Protein AF-A0A2N2RL50-F1 (afdb_monomer_lite)

Foldseek 3Di:
DDWDFDFDDDFCLCVLQVFQEWEQAPQLLFIATEHEAEWDWDQDPVGTWTKDWDDVSVVSNLVSNVVLVVVLVPDDDDDDPDPSLAAPDQFRYKYWHFYPDPDPPPDPDDGWTFMDGSVRVVVLQVDPLQADPVRTGMDTVNRCVDGDIPVRVCVCVLLSRDGHGPSSSVSVVVSQVVCVVVVTDDGYTYDHHPHNDDPVRVVVVVD

Radius of gyration: 18.1 Å; chains: 1; bounding box: 45×45×45 Å

Secondary structure (DSSP, 8-state):
---EEE-----THHHHHT-SEEEEEGGGTEEEEEEEEEEEEEEETTEEEEEEEP-HHHHHHHHHHHHHHHHHHTSPPPPP-SGGG--SB---EEEEEEE-----TT--PPPPEEEEEHHHHHHHTTSGGGB-TTS-BEEETTT--S-B-HHHHHHHHHTTSBS--HHHHHHHHHHHHHHHHTT----EEEE--SS---HHHHHHTT-

Sequence (207 aa):
MTYRTIYADKQPLETVLGIDLLIFLADFKTYLLLQYKCMEPRSDDRGKTWSYLVDPQLHKQMQAMDSAVAAMGRLPPLAATSMNDWRLTEEAFYFKFCETTRPDARDDALVAGITLGHSFLKHFLTLPEATGNRGGQRIGYGNCSRYLNNSQFVELAREGWIGCDQRGYAFISQVIAAGQAGGRAAMFAVIQGSGAKTAADRRKLIR

Structure (mmCIF, N/CA/C/O backbone):
data_AF-A0A2N2RL50-F1
#
_entry.id   AF-A0A2N2RL50-F1
#
loop_
_atom_site.group_PDB
_atom_site.id
_atom_site.type_symbol
_atom_site.label_atom_id
_atom_site.label_alt_id
_atom_site.label_comp_id
_atom_site.label_asym_id
_atom_site.label_entity_id
_atom_site.label_seq_id
_atom_site.pdbx_PDB_ins_code
_atom_site.Cartn_x
_atom_site.Cartn_y
_atom_site.Cartn_z
_atom_site.occupancy
_atom_site.B_iso_or_equiv
_atom_site.auth_seq_id
_atom_site.auth_comp_id
_atom_site.auth_asym_id
_atom_site.auth_atom_id
_atom_site.pdbx_PDB_model_num
ATOM 1 N N . MET A 1 1 ? -15.335 -19.129 6.877 1.00 38.22 1 MET A N 1
ATOM 2 C CA . MET A 1 1 ? -14.846 -17.739 6.774 1.00 38.22 1 MET A CA 1
ATOM 3 C C . MET A 1 1 ? -15.766 -17.057 5.782 1.00 38.22 1 MET A C 1
ATOM 5 O O . MET A 1 1 ? -15.875 -17.554 4.670 1.00 38.22 1 MET A O 1
ATOM 9 N N . THR A 1 2 ? -16.535 -16.060 6.212 1.00 33.22 2 THR A N 1
ATOM 10 C CA . THR A 1 2 ? -17.574 -15.455 5.367 1.00 33.22 2 THR A CA 1
ATOM 11 C C . THR A 1 2 ? -17.011 -14.169 4.783 1.00 33.22 2 THR A C 1
ATOM 13 O O . THR A 1 2 ? -16.900 -13.164 5.474 1.00 33.22 2 THR A O 1
ATOM 16 N N . TYR A 1 3 ? -16.592 -14.219 3.522 1.00 40.12 3 TYR A N 1
ATOM 17 C CA . TYR A 1 3 ? -16.137 -13.042 2.790 1.00 40.12 3 TYR A CA 1
ATOM 18 C C . TYR A 1 3 ? -17.369 -12.337 2.236 1.00 40.12 3 TYR A C 1
ATOM 20 O O . TYR A 1 3 ? -18.161 -12.958 1.526 1.00 40.12 3 TYR A O 1
ATOM 28 N N . ARG A 1 4 ? -17.553 -11.054 2.554 1.00 40.78 4 ARG A N 1
ATOM 29 C CA . 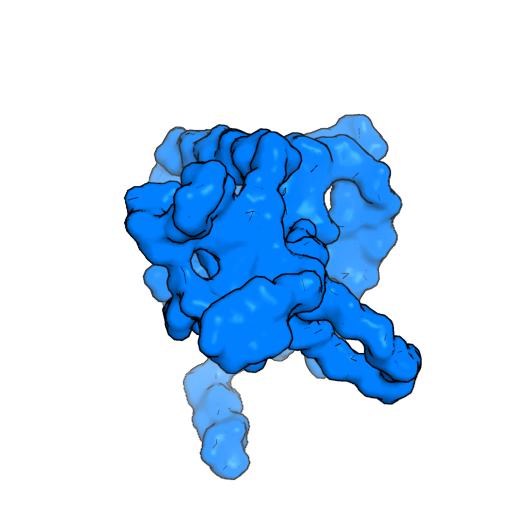ARG A 1 4 ? -18.588 -10.247 1.911 1.00 40.78 4 ARG A CA 1
ATOM 30 C C . ARG A 1 4 ? -17.912 -9.240 0.995 1.00 40.78 4 ARG A C 1
ATOM 32 O O . ARG A 1 4 ? -17.618 -8.113 1.381 1.00 40.78 4 ARG A O 1
ATOM 39 N N . THR A 1 5 ? -17.672 -9.658 -0.238 1.00 42.66 5 THR A N 1
ATOM 40 C CA . THR A 1 5 ? -17.261 -8.740 -1.300 1.00 42.66 5 THR A CA 1
ATOM 41 C C . THR A 1 5 ? -18.473 -7.900 -1.693 1.00 42.66 5 THR A C 1
ATOM 43 O O . THR A 1 5 ? -19.485 -8.446 -2.129 1.00 42.66 5 THR A O 1
ATOM 46 N N . ILE A 1 6 ? -18.402 -6.582 -1.505 1.00 49.44 6 ILE A N 1
ATOM 47 C CA . ILE A 1 6 ? -19.434 -5.650 -1.962 1.00 49.44 6 ILE A CA 1
ATOM 48 C C . ILE A 1 6 ? -18.869 -4.966 -3.204 1.00 49.44 6 ILE A C 1
ATOM 50 O O . ILE A 1 6 ? -18.123 -3.993 -3.129 1.00 49.44 6 ILE A O 1
ATOM 54 N N . TYR A 1 7 ? -19.196 -5.517 -4.368 1.00 42.47 7 TYR A N 1
ATOM 55 C CA . TYR A 1 7 ? -18.828 -4.894 -5.631 1.00 42.47 7 TYR A CA 1
ATOM 56 C C . TYR A 1 7 ? -19.682 -3.638 -5.836 1.00 42.47 7 TYR A C 1
ATOM 58 O O . TYR A 1 7 ? -20.910 -3.719 -5.860 1.00 42.47 7 TYR A O 1
ATOM 66 N N . ALA A 1 8 ? -19.033 -2.485 -5.961 1.00 44.12 8 ALA A N 1
ATOM 67 C CA . ALA A 1 8 ? -19.660 -1.226 -6.336 1.00 44.12 8 ALA A CA 1
ATOM 68 C C . ALA A 1 8 ? -18.846 -0.626 -7.488 1.00 44.12 8 ALA A C 1
ATOM 70 O O . ALA A 1 8 ? -17.622 -0.740 -7.502 1.00 44.12 8 ALA A O 1
ATOM 71 N N . ASP A 1 9 ? -19.545 -0.067 -8.470 1.00 40.56 9 ASP A N 1
ATOM 72 C CA . ASP A 1 9 ? -18.993 0.371 -9.754 1.00 40.56 9 ASP A CA 1
ATOM 73 C C . ASP A 1 9 ? -17.941 1.491 -9.602 1.00 40.56 9 ASP A C 1
ATOM 75 O O . ASP A 1 9 ? -18.012 2.287 -8.659 1.00 40.56 9 ASP A O 1
ATOM 79 N N . LYS A 1 10 ? -16.982 1.571 -10.537 1.00 42.31 10 LYS A N 1
ATOM 80 C CA . LYS A 1 10 ? -15.836 2.506 -10.488 1.00 42.31 10 LYS A CA 1
ATOM 81 C C . LYS A 1 10 ? -16.307 3.966 -10.494 1.00 42.31 10 LYS A C 1
ATOM 83 O O . LYS A 1 10 ? -16.705 4.498 -11.530 1.00 42.31 10 LYS A O 1
ATOM 88 N N . GLN A 1 11 ? -16.249 4.636 -9.348 1.00 51.84 11 GLN A N 1
ATOM 89 C CA . GLN A 1 11 ? -16.725 6.012 -9.139 1.00 51.84 11 GLN A CA 1
ATOM 90 C C . GLN A 1 11 ? -15.685 6.823 -8.310 1.00 51.84 11 GLN A C 1
ATOM 92 O O . GLN A 1 11 ? -14.707 6.256 -7.817 1.00 51.84 11 GLN A O 1
ATOM 97 N N . PRO A 1 12 ? -15.817 8.165 -8.181 1.00 52.84 12 PRO A N 1
ATOM 98 C CA . PRO A 1 12 ? -14.709 9.110 -7.944 1.00 52.84 12 PRO A CA 1
ATOM 99 C C . PRO A 1 12 ? -13.817 8.897 -6.711 1.00 52.84 12 PRO A C 1
ATOM 101 O O . PRO A 1 12 ? -12.740 9.487 -6.651 1.00 52.84 12 PRO A O 1
ATOM 104 N N . LEU A 1 13 ? -14.223 8.088 -5.728 1.00 50.41 13 LEU A N 1
ATOM 105 C CA . LEU A 1 13 ? -13.426 7.840 -4.522 1.00 50.41 13 LEU A CA 1
ATOM 106 C C . LEU A 1 13 ? -12.102 7.121 -4.834 1.00 50.41 13 LEU A C 1
ATOM 108 O O . LEU A 1 13 ? -11.065 7.459 -4.265 1.00 50.41 13 LEU A O 1
ATOM 112 N N . GLU A 1 14 ? -12.125 6.190 -5.789 1.00 55.31 14 GLU A N 1
ATOM 113 C CA . GLU A 1 14 ? -10.942 5.464 -6.275 1.00 55.31 14 GLU A CA 1
ATOM 114 C C . GLU A 1 14 ? -9.953 6.404 -6.966 1.00 55.31 14 GLU A C 1
ATOM 116 O O . GLU A 1 14 ? -8.743 6.279 -6.797 1.00 55.31 14 GLU A O 1
ATOM 121 N N . THR A 1 15 ? -10.460 7.408 -7.689 1.00 57.81 15 THR A N 1
ATOM 122 C CA . THR A 1 15 ? -9.627 8.444 -8.317 1.00 57.81 15 THR A CA 1
ATOM 123 C C . THR A 1 15 ? -9.008 9.381 -7.279 1.00 57.81 15 THR A C 1
ATOM 125 O O . THR A 1 15 ? -7.878 9.825 -7.463 1.00 57.81 15 THR A O 1
ATOM 128 N N . VAL A 1 16 ? -9.721 9.662 -6.182 1.00 61.09 16 VAL A N 1
ATOM 129 C CA . VAL A 1 16 ? -9.240 10.538 -5.101 1.00 61.09 16 VAL A CA 1
ATOM 130 C C . VAL A 1 16 ? -8.143 9.869 -4.272 1.00 61.09 16 VAL A C 1
ATOM 132 O O . VAL A 1 16 ? -7.167 10.530 -3.932 1.00 61.09 16 VAL A O 1
ATOM 135 N N . LEU A 1 17 ? -8.282 8.577 -3.952 1.00 69.88 17 LEU A N 1
ATOM 136 C CA . LEU A 1 17 ? -7.279 7.836 -3.172 1.00 69.88 17 LEU A CA 1
ATOM 137 C C . LEU A 1 17 ? -6.216 7.144 -4.041 1.00 69.88 17 LEU A C 1
ATOM 139 O O . LEU A 1 17 ? -5.160 6.782 -3.529 1.00 69.88 17 LEU A O 1
ATOM 143 N N . GLY A 1 18 ? -6.473 6.978 -5.340 1.00 73.38 18 GLY A N 1
ATOM 144 C CA . GLY A 1 18 ? -5.578 6.305 -6.280 1.00 73.38 18 GLY A CA 1
ATOM 145 C C . GLY A 1 18 ? -5.466 4.797 -6.043 1.00 73.38 18 GLY A C 1
ATOM 146 O O . GLY A 1 18 ? -4.356 4.277 -6.137 1.00 73.38 18 GLY A O 1
ATOM 147 N N . ILE A 1 19 ? -6.574 4.135 -5.687 1.00 82.81 19 ILE A N 1
ATOM 148 C CA . ILE A 1 19 ? -6.634 2.720 -5.272 1.00 82.81 19 ILE A CA 1
ATOM 149 C C . ILE A 1 19 ? -7.669 1.944 -6.091 1.00 82.81 19 ILE A C 1
ATOM 151 O O . ILE A 1 19 ? -8.678 2.514 -6.497 1.00 82.81 19 ILE A O 1
ATOM 155 N N . ASP A 1 20 ? -7.443 0.641 -6.265 1.00 83.00 20 ASP A N 1
ATOM 156 C CA . ASP A 1 20 ? -8.356 -0.267 -6.976 1.00 83.00 20 ASP A CA 1
ATOM 157 C C . ASP A 1 20 ? -9.167 -1.153 -6.016 1.00 83.00 20 ASP A C 1
ATOM 159 O O . ASP A 1 20 ? -10.245 -1.627 -6.362 1.00 83.00 20 ASP A O 1
ATOM 163 N N . LEU A 1 21 ? -8.632 -1.434 -4.824 1.00 84.00 21 LEU A N 1
ATOM 164 C CA . LEU A 1 21 ? -9.242 -2.330 -3.846 1.00 84.00 21 LEU A CA 1
ATOM 165 C C . LEU A 1 21 ? -9.084 -1.771 -2.435 1.00 84.00 21 LEU A C 1
ATOM 167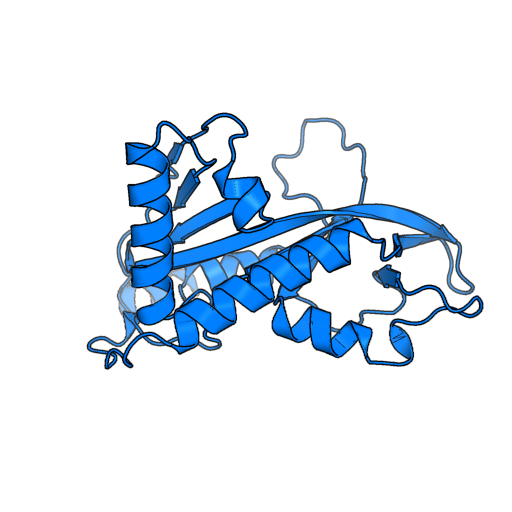 O O . LEU A 1 21 ? -7.973 -1.519 -1.975 1.00 84.00 21 LEU A O 1
ATOM 171 N N . LEU A 1 22 ? -10.195 -1.658 -1.716 1.00 85.88 22 LEU A N 1
ATOM 172 C CA . LEU A 1 22 ? -10.213 -1.353 -0.291 1.00 85.88 22 LEU A CA 1
ATOM 173 C C . LEU A 1 22 ? -10.654 -2.587 0.494 1.00 85.88 22 LEU A C 1
ATOM 175 O O . LEU A 1 22 ? -11.727 -3.131 0.247 1.00 85.88 22 LEU A O 1
ATOM 179 N N . ILE A 1 23 ? -9.827 -3.004 1.446 1.00 85.88 23 ILE A N 1
ATOM 180 C CA . ILE A 1 23 ? -10.053 -4.124 2.354 1.00 85.88 23 ILE A CA 1
ATOM 181 C C . ILE A 1 23 ? -10.329 -3.568 3.748 1.00 85.88 23 ILE A C 1
ATOM 183 O O . ILE A 1 23 ? -9.470 -2.913 4.336 1.00 85.88 23 ILE A O 1
ATOM 187 N N . PHE A 1 24 ? -11.506 -3.855 4.299 1.00 87.50 24 PHE A N 1
ATOM 188 C CA . PHE A 1 24 ? -11.805 -3.580 5.706 1.00 87.50 24 PHE A CA 1
ATOM 189 C C . PHE A 1 24 ? -11.656 -4.849 6.545 1.00 87.50 24 PHE A C 1
ATOM 191 O O . PHE A 1 24 ? -12.327 -5.839 6.260 1.00 87.50 24 PHE A O 1
ATOM 198 N N . LEU A 1 25 ? -10.813 -4.802 7.580 1.00 87.38 25 LEU A N 1
ATOM 199 C CA . LEU A 1 25 ? -10.604 -5.877 8.551 1.00 87.38 25 LEU A CA 1
ATOM 200 C C . LEU A 1 25 ? -11.377 -5.558 9.836 1.00 87.38 25 LEU A C 1
ATOM 202 O O . LEU A 1 25 ? -10.882 -4.859 10.724 1.00 87.38 25 LEU A O 1
ATOM 206 N N . ALA A 1 26 ? -12.606 -6.067 9.927 1.00 83.81 26 ALA A N 1
ATOM 207 C CA . ALA A 1 26 ? -13.564 -5.660 10.960 1.00 83.81 26 ALA A CA 1
ATOM 208 C C . ALA A 1 26 ? -13.089 -5.923 12.403 1.00 83.81 26 ALA A C 1
ATOM 210 O O . ALA A 1 26 ? -13.220 -5.043 13.254 1.00 83.81 26 ALA A O 1
ATOM 211 N N . ASP A 1 27 ? -12.486 -7.088 12.664 1.00 83.69 27 ASP A N 1
ATOM 212 C CA . ASP A 1 27 ? -12.007 -7.490 14.001 1.00 83.69 27 ASP A CA 1
ATOM 213 C C . ASP A 1 27 ? -10.927 -6.550 14.561 1.00 83.69 27 ASP A C 1
ATOM 215 O O . ASP A 1 27 ? -10.763 -6.412 15.775 1.00 83.69 27 ASP A O 1
ATOM 219 N N . PHE A 1 28 ? -10.204 -5.893 13.655 1.00 87.38 28 PHE A N 1
ATOM 220 C CA . PHE A 1 28 ? -9.067 -5.029 13.945 1.00 87.38 28 PHE A CA 1
ATOM 221 C C . PHE A 1 28 ? -9.372 -3.549 13.695 1.00 87.38 28 PHE A C 1
ATOM 223 O O . PHE A 1 28 ? -8.514 -2.707 13.947 1.00 87.38 28 PHE A O 1
ATOM 230 N N . LYS A 1 29 ? -10.573 -3.225 13.188 1.00 88.94 29 LYS A N 1
ATOM 231 C CA . LYS A 1 29 ? -10.994 -1.868 12.801 1.00 88.94 29 LYS A CA 1
ATOM 232 C C . LYS A 1 29 ? -9.919 -1.136 11.994 1.00 88.94 29 LYS A C 1
ATOM 234 O O . LYS A 1 29 ? -9.503 -0.035 12.334 1.00 88.94 29 LYS A O 1
ATOM 239 N N . THR A 1 30 ? -9.438 -1.774 10.935 1.00 90.62 30 THR A N 1
ATOM 240 C CA . THR A 1 30 ? -8.371 -1.222 10.093 1.00 90.62 30 THR A CA 1
ATOM 241 C C . THR A 1 30 ? -8.688 -1.418 8.620 1.00 90.62 30 THR A C 1
ATOM 243 O O . THR A 1 30 ? -9.402 -2.352 8.240 1.00 90.62 30 THR A O 1
ATOM 246 N N . TYR A 1 31 ? -8.163 -0.515 7.800 1.00 91.69 31 TYR A N 1
ATOM 247 C CA . TYR A 1 31 ? -8.248 -0.585 6.353 1.00 91.69 31 TYR A CA 1
ATOM 248 C C . TYR A 1 31 ? -6.881 -0.876 5.745 1.00 91.69 31 TYR A C 1
ATOM 250 O O . TYR A 1 31 ? -5.848 -0.377 6.195 1.00 91.69 31 TYR A O 1
ATOM 258 N N . LEU A 1 32 ? -6.919 -1.645 4.666 1.00 92.44 32 LEU A N 1
ATOM 259 C CA . LEU A 1 32 ? -5.822 -1.877 3.742 1.00 92.44 32 LEU A CA 1
ATOM 260 C C . LEU A 1 32 ? -6.290 -1.455 2.357 1.00 92.44 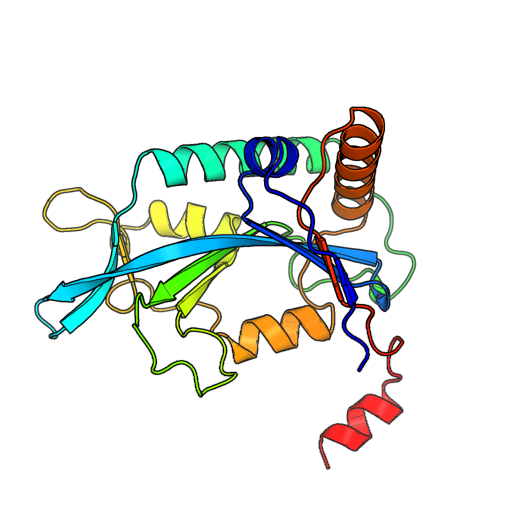32 LEU A C 1
ATOM 262 O O . LEU A 1 32 ? -7.342 -1.894 1.897 1.00 92.44 32 LEU A O 1
ATOM 266 N N . LEU A 1 33 ? -5.528 -0.599 1.693 1.00 92.69 33 LEU A N 1
ATOM 267 C CA . LEU A 1 33 ? -5.878 -0.068 0.387 1.00 92.69 33 LEU A CA 1
ATOM 268 C C . LEU A 1 33 ? -4.811 -0.483 -0.612 1.00 92.69 33 LEU A C 1
ATOM 270 O O . LEU A 1 33 ? -3.627 -0.222 -0.411 1.00 92.69 33 LEU A O 1
ATOM 274 N N . LEU A 1 34 ? -5.235 -1.150 -1.677 1.00 91.88 34 LEU A N 1
ATOM 275 C CA . LEU A 1 34 ? -4.366 -1.775 -2.655 1.00 91.88 34 LEU A CA 1
ATOM 276 C C . LEU A 1 34 ? -4.608 -1.166 -4.037 1.00 91.88 34 LEU A C 1
ATOM 278 O O . LEU A 1 34 ? -5.740 -1.088 -4.514 1.00 91.88 34 LEU A O 1
ATOM 282 N N . GLN A 1 35 ? -3.525 -0.768 -4.692 1.00 92.88 35 GLN A N 1
ATOM 283 C CA . GLN A 1 35 ? -3.508 -0.384 -6.098 1.00 92.88 35 GLN A CA 1
ATOM 284 C C . GLN A 1 35 ? -2.814 -1.480 -6.909 1.00 92.88 35 GLN A C 1
ATOM 286 O O . GLN A 1 35 ? -1.671 -1.844 -6.622 1.00 92.88 35 GLN A O 1
ATOM 291 N N . TYR A 1 36 ? -3.472 -1.991 -7.945 1.00 92.19 36 TYR A N 1
ATOM 292 C CA . TYR A 1 36 ? -2.889 -2.970 -8.852 1.00 92.19 36 TYR A CA 1
ATOM 293 C C . TYR A 1 36 ? -2.125 -2.287 -9.984 1.00 92.19 36 TYR A C 1
ATOM 295 O O . TYR A 1 36 ? -2.486 -1.207 -10.465 1.00 92.19 36 TYR A O 1
ATOM 303 N N . LYS A 1 37 ? -1.057 -2.951 -10.427 1.00 94.75 37 LYS A N 1
ATOM 304 C CA . LYS A 1 37 ? -0.243 -2.587 -11.588 1.00 94.75 37 LYS A CA 1
ATOM 305 C C . LYS A 1 37 ? 0.123 -3.835 -12.373 1.00 94.75 37 LYS A C 1
ATOM 307 O O . LYS A 1 37 ? 0.500 -4.843 -11.789 1.00 94.75 37 LYS A O 1
ATOM 312 N N . CYS A 1 38 ? 0.016 -3.769 -13.694 1.00 93.38 38 CYS A N 1
ATOM 313 C CA . CYS A 1 38 ? 0.333 -4.895 -14.569 1.00 93.38 38 CYS A CA 1
ATOM 314 C C . CYS A 1 38 ? 1.805 -4.831 -14.981 1.00 93.38 38 CYS A C 1
ATOM 316 O O . CYS A 1 38 ? 2.239 -3.838 -15.560 1.00 93.38 38 CYS A O 1
ATOM 318 N N . MET A 1 39 ? 2.575 -5.872 -14.679 1.00 94.12 39 MET A N 1
ATOM 319 C CA . MET A 1 39 ? 3.947 -6.025 -15.153 1.00 94.12 39 MET A CA 1
ATOM 320 C C . MET A 1 39 ? 3.965 -6.615 -16.555 1.00 94.12 39 MET A C 1
ATOM 322 O O . MET A 1 39 ? 3.164 -7.485 -16.888 1.00 94.12 39 MET A O 1
ATOM 326 N N . GLU A 1 40 ? 4.947 -6.222 -17.349 1.00 91.88 40 GLU A N 1
ATOM 327 C CA . GLU A 1 40 ? 5.185 -6.790 -18.670 1.00 91.88 40 GLU A CA 1
ATOM 328 C C . GLU A 1 40 ? 6.381 -7.743 -18.638 1.00 91.88 40 GLU A C 1
ATOM 330 O O . GLU A 1 40 ? 7.333 -7.511 -17.877 1.00 91.88 40 GLU A O 1
ATOM 335 N N . PRO A 1 41 ? 6.376 -8.793 -19.478 1.00 89.81 41 PRO A N 1
ATOM 336 C CA . PRO A 1 41 ? 7.553 -9.618 -19.655 1.00 89.81 41 PRO A CA 1
ATOM 337 C C . PRO A 1 41 ? 8.645 -8.779 -20.327 1.00 89.81 41 PRO A C 1
ATOM 339 O O . PRO A 1 41 ? 8.427 -8.125 -21.349 1.00 89.81 41 PRO A O 1
ATOM 342 N N . ARG A 1 42 ? 9.844 -8.799 -19.757 1.00 82.19 42 ARG A N 1
ATOM 343 C CA . ARG A 1 42 ? 11.045 -8.147 -20.281 1.00 82.19 42 ARG A CA 1
ATOM 344 C C . ARG A 1 42 ? 12.172 -9.158 -20.340 1.00 82.19 42 ARG A C 1
ATOM 346 O O . ARG A 1 42 ? 12.230 -10.067 -19.525 1.00 82.19 42 ARG A O 1
ATOM 353 N N . SER A 1 43 ? 13.072 -8.990 -21.296 1.00 78.00 43 SER A N 1
ATOM 354 C CA . SER A 1 43 ? 14.341 -9.711 -21.294 1.00 78.00 43 SER A CA 1
ATOM 355 C C . SER A 1 43 ? 15.398 -8.815 -20.666 1.00 78.00 43 SER A C 1
ATOM 357 O O . SER A 1 43 ? 15.539 -7.661 -21.077 1.00 78.00 43 SER A O 1
ATOM 359 N N . ASP A 1 44 ? 16.121 -9.337 -19.686 1.00 68.44 44 ASP A N 1
ATOM 360 C CA . ASP A 1 44 ? 17.350 -8.752 -19.166 1.00 68.44 44 ASP A CA 1
ATOM 361 C C . ASP A 1 44 ? 18.520 -9.732 -19.344 1.00 68.44 44 ASP A C 1
ATOM 363 O O . ASP A 1 44 ? 18.365 -10.828 -19.890 1.00 68.44 44 ASP A O 1
ATOM 367 N N . ASP A 1 45 ? 19.703 -9.325 -18.891 1.00 65.62 45 ASP A N 1
ATOM 368 C CA . ASP A 1 45 ? 20.947 -10.095 -18.984 1.00 65.62 45 ASP A CA 1
ATOM 369 C C . ASP A 1 45 ? 20.863 -11.460 -18.264 1.00 65.62 45 ASP A C 1
ATOM 371 O O . ASP A 1 45 ? 21.714 -12.325 -18.466 1.00 65.62 45 ASP A O 1
ATOM 375 N N . ARG A 1 46 ? 19.841 -11.666 -17.417 1.00 65.12 46 ARG A N 1
ATOM 376 C CA . ARG A 1 46 ? 19.574 -12.892 -16.651 1.00 65.12 46 ARG A CA 1
ATOM 377 C C . ARG A 1 46 ? 18.405 -13.709 -17.215 1.00 65.12 46 ARG A C 1
ATOM 379 O O . ARG A 1 46 ? 18.101 -14.769 -16.671 1.00 65.12 46 ARG A O 1
ATOM 386 N N . GLY A 1 47 ? 17.775 -13.263 -18.304 1.00 74.88 47 GLY A N 1
ATOM 387 C CA . GLY A 1 47 ? 16.706 -13.973 -19.006 1.00 74.88 47 GLY A CA 1
ATOM 388 C C . GLY A 1 47 ? 15.380 -13.211 -19.051 1.00 74.88 47 GLY A C 1
ATOM 389 O O . GLY A 1 47 ? 15.324 -11.991 -18.916 1.00 74.88 47 GLY A O 1
ATOM 390 N N . LYS A 1 48 ? 14.278 -13.932 -19.300 1.00 80.69 48 LYS A N 1
ATOM 391 C CA . LYS A 1 48 ? 12.931 -13.344 -19.250 1.00 80.69 48 LYS A CA 1
ATOM 392 C C . LYS A 1 48 ? 12.521 -13.126 -17.793 1.00 80.69 48 LYS A C 1
ATOM 394 O O . LYS A 1 48 ? 12.526 -14.064 -17.004 1.00 80.69 48 LYS A O 1
ATOM 399 N N . THR A 1 49 ? 12.120 -11.908 -17.469 1.00 88.75 49 THR A N 1
ATOM 400 C CA . THR A 1 49 ? 11.648 -11.470 -16.155 1.00 88.75 49 THR A CA 1
ATOM 401 C C . THR A 1 49 ? 10.362 -10.657 -16.299 1.00 88.75 49 THR A C 1
ATOM 403 O O . THR A 1 49 ? 9.985 -10.268 -17.404 1.00 88.75 49 THR A O 1
ATOM 406 N N . TRP A 1 50 ? 9.685 -10.373 -15.191 1.00 91.94 50 TRP A N 1
ATOM 407 C CA . TRP A 1 50 ? 8.533 -9.472 -15.157 1.00 91.94 50 TRP A CA 1
ATOM 408 C C . TRP A 1 50 ? 8.927 -8.142 -14.535 1.00 91.94 50 TRP A C 1
ATOM 410 O O . TRP A 1 50 ? 9.593 -8.106 -13.496 1.00 91.94 50 TRP A O 1
ATOM 420 N N . SER A 1 51 ? 8.501 -7.044 -15.158 1.00 93.50 51 SER A N 1
ATOM 421 C CA . SER A 1 51 ? 8.710 -5.714 -14.594 1.00 93.50 51 SER A CA 1
ATOM 422 C C . SER A 1 51 ? 7.630 -4.718 -14.996 1.00 93.50 51 SER A C 1
ATOM 424 O O . SER A 1 51 ? 7.101 -4.762 -16.105 1.00 93.50 51 SER A O 1
ATOM 426 N N . TYR A 1 52 ? 7.352 -3.784 -14.098 1.00 95.19 52 TYR A N 1
ATOM 427 C CA . TYR A 1 52 ? 6.594 -2.570 -14.343 1.00 95.19 52 TYR A CA 1
ATOM 428 C C . TYR A 1 52 ? 7.554 -1.420 -14.651 1.00 95.19 52 TYR A C 1
ATOM 430 O O . TYR A 1 52 ? 8.475 -1.159 -13.872 1.00 95.19 52 TYR A O 1
ATOM 438 N N . LEU A 1 53 ? 7.332 -0.719 -15.762 1.00 94.94 53 LEU A N 1
ATOM 439 C CA . LEU A 1 53 ? 8.000 0.552 -16.029 1.00 94.94 53 LEU A CA 1
ATOM 440 C C . LEU A 1 53 ? 7.248 1.665 -15.311 1.00 94.94 53 LEU A C 1
ATOM 442 O O . LEU A 1 53 ? 6.045 1.829 -15.499 1.00 94.94 53 LEU A O 1
ATOM 446 N N . VAL A 1 54 ? 7.969 2.427 -14.496 1.00 96.25 54 VAL A N 1
ATOM 447 C CA . VAL A 1 54 ? 7.388 3.553 -13.775 1.00 96.25 54 VAL A CA 1
ATOM 448 C C . VAL A 1 54 ? 6.923 4.600 -14.780 1.00 96.25 54 VAL A C 1
ATOM 450 O O . VAL A 1 54 ? 7.697 5.081 -15.607 1.00 96.25 54 VAL A O 1
ATOM 453 N N . ASP A 1 55 ? 5.651 4.963 -14.680 1.00 94.94 55 ASP A N 1
ATOM 454 C CA . ASP A 1 55 ? 4.984 5.899 -15.570 1.00 94.94 55 ASP A CA 1
ATOM 455 C C . ASP A 1 55 ? 4.478 7.137 -14.799 1.00 94.94 55 ASP A C 1
ATOM 457 O O . ASP A 1 55 ? 4.493 7.178 -13.559 1.00 94.94 55 ASP A O 1
ATOM 461 N N . PRO A 1 56 ? 4.024 8.190 -15.502 1.00 95.81 56 PRO A N 1
ATOM 462 C CA . PRO A 1 56 ? 3.450 9.363 -14.847 1.00 95.81 56 PRO A CA 1
ATOM 463 C C . PRO A 1 56 ? 2.201 9.043 -14.012 1.00 95.81 56 PRO A C 1
ATOM 465 O O . PRO A 1 56 ? 1.904 9.755 -13.053 1.00 95.81 56 PRO A O 1
ATOM 468 N N . GLN A 1 57 ? 1.463 7.980 -14.352 1.00 93.06 57 GLN A N 1
ATOM 469 C CA . GLN A 1 57 ? 0.262 7.588 -13.619 1.00 93.06 57 GLN A CA 1
ATOM 470 C C . GLN A 1 57 ? 0.593 7.037 -12.229 1.00 93.06 57 GLN A C 1
ATOM 472 O O . GLN A 1 57 ? -0.090 7.397 -11.270 1.00 93.06 57 GLN A O 1
ATOM 477 N N . LEU A 1 58 ? 1.644 6.216 -12.091 1.00 95.38 58 LEU A N 1
ATOM 478 C CA . LEU A 1 58 ? 2.108 5.743 -10.784 1.00 95.38 58 LEU A CA 1
ATOM 479 C C . LEU A 1 58 ? 2.461 6.927 -9.875 1.00 95.38 58 LEU A C 1
ATOM 481 O O . LEU A 1 58 ? 2.025 6.969 -8.728 1.00 95.38 58 LEU A O 1
ATOM 485 N N . HIS A 1 59 ? 3.170 7.926 -10.402 1.00 95.25 59 HIS A N 1
ATOM 486 C CA . HIS A 1 59 ? 3.530 9.123 -9.641 1.00 95.25 59 HIS A CA 1
ATOM 487 C C . HIS A 1 59 ? 2.307 9.905 -9.153 1.00 95.25 59 HIS A C 1
ATOM 489 O O . HIS A 1 59 ? 2.268 10.314 -7.994 1.00 95.25 59 HIS A O 1
ATOM 495 N N . LYS A 1 60 ? 1.284 10.081 -10.000 1.00 93.44 60 LYS A N 1
ATOM 496 C CA . LYS A 1 60 ? 0.025 10.731 -9.596 1.00 93.44 60 LYS A CA 1
ATOM 497 C C . LYS A 1 60 ? -0.666 9.977 -8.459 1.00 93.44 60 LYS A C 1
ATOM 499 O O . LYS A 1 60 ? -1.133 10.600 -7.511 1.00 93.44 60 LYS A O 1
ATOM 504 N N . GLN A 1 61 ? -0.701 8.647 -8.530 1.00 93.31 61 GLN A N 1
ATOM 505 C CA . GLN A 1 61 ? -1.285 7.814 -7.474 1.00 93.31 61 GLN A CA 1
ATOM 506 C C . GLN A 1 61 ? -0.484 7.914 -6.173 1.00 93.31 61 GLN A C 1
ATOM 508 O O . GLN A 1 61 ? -1.066 8.130 -5.115 1.00 93.31 61 GLN A O 1
ATOM 513 N N . MET A 1 62 ? 0.847 7.862 -6.245 1.00 95.75 62 MET A N 1
ATOM 514 C CA . MET A 1 62 ? 1.709 8.057 -5.077 1.00 95.75 62 MET A CA 1
ATOM 515 C C . MET A 1 62 ? 1.516 9.441 -4.435 1.00 95.75 62 MET A C 1
ATOM 517 O O . MET A 1 62 ? 1.488 9.542 -3.213 1.00 95.75 62 MET A O 1
ATOM 521 N N . GLN A 1 63 ? 1.327 10.500 -5.229 1.00 94.50 63 GLN A N 1
ATOM 522 C CA . GLN A 1 63 ? 1.031 11.848 -4.719 1.00 94.50 63 GLN A CA 1
ATOM 523 C C . GLN A 1 63 ? -0.343 11.938 -4.034 1.00 94.50 63 GLN A C 1
ATOM 525 O O . GLN A 1 63 ? -0.484 12.619 -3.013 1.00 94.50 63 GLN A O 1
ATOM 530 N N . ALA A 1 64 ? -1.354 11.245 -4.564 1.00 89.56 64 ALA A N 1
ATOM 531 C CA . ALA A 1 64 ? -2.665 11.145 -3.924 1.00 89.56 64 ALA A CA 1
ATOM 532 C C . ALA A 1 64 ? -2.559 10.435 -2.561 1.00 89.56 64 ALA A C 1
ATOM 534 O O . ALA A 1 64 ? -3.061 10.940 -1.554 1.00 89.56 64 ALA A O 1
ATOM 535 N N . MET A 1 65 ? -1.816 9.325 -2.505 1.00 93.88 65 MET A N 1
ATOM 536 C CA . MET A 1 65 ? -1.548 8.589 -1.265 1.00 93.88 65 MET A CA 1
ATOM 537 C C . MET A 1 65 ? -0.739 9.422 -0.265 1.00 93.88 65 MET A C 1
ATOM 539 O O . MET A 1 65 ? -1.100 9.469 0.907 1.00 93.88 65 MET A O 1
ATOM 543 N N . ASP A 1 66 ? 0.289 10.151 -0.710 1.00 94.81 66 ASP A N 1
ATOM 544 C CA . ASP A 1 66 ? 1.048 11.086 0.134 1.00 94.81 66 ASP A CA 1
ATOM 545 C C . AS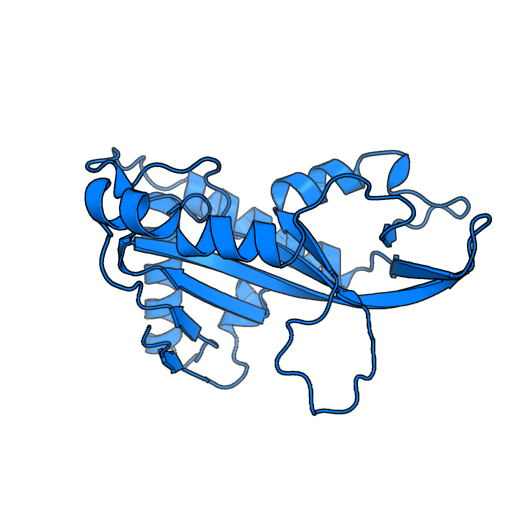P A 1 66 ? 0.134 12.154 0.757 1.00 94.81 66 ASP A C 1
ATOM 547 O O . ASP A 1 66 ? 0.245 12.465 1.944 1.00 94.81 66 ASP A O 1
ATOM 551 N N . SER A 1 67 ? -0.812 12.686 -0.022 1.00 90.94 67 SER A N 1
ATOM 552 C CA . SER A 1 67 ? -1.780 13.679 0.457 1.00 90.94 67 SER A CA 1
ATOM 553 C C . SER A 1 67 ? -2.720 13.095 1.513 1.00 90.94 67 SER A C 1
ATOM 555 O O . SER A 1 67 ? -2.990 13.745 2.527 1.00 90.94 67 SER A O 1
ATOM 557 N N . ALA A 1 68 ? -3.185 11.860 1.310 1.00 90.44 68 ALA A N 1
ATOM 558 C CA . ALA A 1 68 ? -4.006 11.145 2.281 1.00 90.44 68 ALA A CA 1
ATOM 559 C C . ALA A 1 68 ? -3.217 10.825 3.561 1.00 90.44 68 ALA A C 1
ATOM 561 O O . ALA A 1 68 ? -3.704 11.094 4.656 1.00 90.44 68 ALA A O 1
ATOM 562 N N . VAL A 1 69 ? -1.977 10.339 3.445 1.00 92.75 69 VAL A N 1
ATOM 563 C CA . VAL A 1 69 ? -1.079 10.088 4.587 1.00 92.75 69 VAL A CA 1
ATOM 564 C C . VAL A 1 69 ? -0.828 11.366 5.382 1.00 92.75 69 VAL A C 1
ATOM 566 O O . VAL A 1 69 ? -0.962 11.364 6.605 1.00 92.75 69 VAL A O 1
ATOM 569 N N . ALA A 1 70 ? -0.564 12.484 4.707 1.00 92.88 70 ALA A N 1
ATOM 570 C CA . ALA A 1 70 ? -0.414 13.776 5.364 1.00 92.88 70 ALA A CA 1
ATOM 571 C C . ALA A 1 70 ? -1.708 14.228 6.066 1.00 92.88 70 ALA A C 1
ATOM 573 O O . ALA A 1 70 ? -1.648 14.808 7.148 1.00 92.88 70 ALA A O 1
ATOM 574 N N . ALA A 1 71 ? -2.881 13.966 5.480 1.00 89.69 71 ALA A N 1
ATOM 575 C CA . ALA A 1 71 ? -4.165 14.267 6.111 1.00 89.69 71 ALA A CA 1
ATOM 576 C C . ALA A 1 71 ? -4.416 13.414 7.362 1.00 89.69 71 ALA A C 1
ATOM 578 O O . ALA A 1 71 ? -4.811 13.965 8.388 1.00 89.69 71 ALA A O 1
ATOM 579 N N . MET A 1 72 ? -4.113 12.114 7.310 1.00 90.94 72 MET A N 1
ATOM 580 C CA . MET A 1 72 ? -4.185 11.213 8.466 1.00 90.94 72 MET A CA 1
ATOM 581 C C . MET A 1 72 ? -3.244 11.666 9.589 1.00 90.94 72 MET A C 1
ATOM 583 O O . MET A 1 72 ? -3.649 11.717 10.747 1.00 90.94 72 MET A O 1
ATOM 587 N N . GLY A 1 73 ? -2.016 12.073 9.252 1.00 90.06 73 GLY A N 1
ATOM 588 C CA . GLY A 1 73 ? -1.026 12.554 10.220 1.00 90.06 73 GLY A CA 1
ATOM 589 C C . GLY A 1 73 ? -1.395 13.867 10.923 1.00 90.06 73 GLY A C 1
ATOM 590 O O . GLY A 1 73 ? -0.854 14.150 11.988 1.00 90.06 73 GLY A O 1
ATOM 591 N N . ARG A 1 74 ? -2.325 14.657 10.364 1.00 90.81 74 ARG A N 1
ATOM 592 C CA . ARG A 1 74 ? -2.860 15.877 10.999 1.00 90.81 74 ARG A CA 1
ATOM 593 C C . ARG A 1 74 ? -3.963 15.598 12.020 1.00 90.81 74 ARG A C 1
ATOM 595 O O . ARG A 1 74 ? -4.322 16.504 12.770 1.00 90.81 74 ARG A O 1
ATOM 602 N N . LEU A 1 75 ? -4.529 14.392 12.033 1.00 88.25 75 LEU A N 1
ATOM 603 C CA . LEU A 1 75 ? -5.529 14.021 13.028 1.00 88.25 75 LEU A CA 1
ATOM 604 C C . LEU A 1 75 ? -4.871 13.839 14.401 1.00 88.25 75 LEU A C 1
ATOM 606 O O . LEU A 1 75 ? -3.728 13.375 14.476 1.00 88.25 75 LEU A O 1
ATOM 610 N N . PRO A 1 76 ? -5.579 14.181 15.493 1.00 85.69 76 PRO A N 1
ATOM 611 C CA . PRO A 1 76 ? -5.051 13.984 16.833 1.00 85.69 76 PRO A CA 1
ATOM 612 C C . PRO A 1 76 ? -4.710 12.502 17.047 1.00 85.69 76 PRO A C 1
ATOM 614 O O . PRO A 1 76 ? -5.460 11.631 16.592 1.00 85.69 76 PRO A O 1
ATOM 617 N N . PRO A 1 77 ? -3.588 12.194 17.722 1.00 77.94 77 PRO A N 1
ATOM 618 C CA . PRO A 1 77 ? -3.240 10.818 18.031 1.00 77.94 77 PRO A CA 1
ATOM 619 C C . PRO A 1 77 ? -4.346 10.194 18.880 1.00 77.94 77 PRO A C 1
ATOM 621 O O . PRO A 1 77 ? -4.772 10.752 19.892 1.00 77.94 77 PRO A O 1
ATOM 624 N N . LEU A 1 78 ? -4.808 9.025 18.453 1.00 77.19 78 LEU A N 1
ATOM 625 C CA . LEU A 1 78 ? -5.729 8.201 19.219 1.00 77.19 78 LEU A CA 1
ATOM 626 C C . LEU A 1 78 ? -4.893 7.152 19.945 1.00 77.19 78 LEU A C 1
ATOM 628 O O . LEU A 1 78 ? -4.139 6.414 19.313 1.00 77.19 78 LEU A O 1
ATOM 632 N N . ALA A 1 79 ? -4.991 7.112 21.273 1.00 74.12 79 ALA A N 1
ATOM 633 C CA . ALA A 1 79 ? -4.295 6.102 22.055 1.00 74.12 79 ALA A CA 1
ATOM 634 C C . ALA A 1 79 ? -4.835 4.711 21.696 1.00 74.12 79 ALA A C 1
ATOM 636 O O . ALA A 1 79 ? -6.050 4.512 21.647 1.00 74.12 79 ALA A O 1
ATOM 637 N N . ALA A 1 80 ? -3.937 3.751 21.470 1.00 75.62 80 ALA A N 1
ATOM 638 C CA . ALA A 1 80 ? -4.315 2.348 21.383 1.00 75.62 80 ALA A CA 1
ATOM 639 C C . ALA A 1 80 ? -4.960 1.929 22.712 1.00 75.62 80 ALA A C 1
ATOM 641 O O . ALA A 1 80 ? -4.386 2.122 23.784 1.00 75.62 80 ALA A O 1
ATOM 642 N N . THR A 1 81 ? -6.163 1.370 22.635 1.00 82.19 81 THR A N 1
ATOM 643 C CA . THR A 1 81 ? -6.949 0.943 23.806 1.00 82.19 81 THR A CA 1
ATOM 644 C C . THR A 1 81 ? -7.006 -0.577 23.935 1.00 82.19 81 THR A C 1
ATOM 646 O O . THR A 1 81 ? -7.407 -1.099 24.973 1.00 82.19 81 THR A O 1
ATOM 649 N N . SER A 1 82 ? -6.585 -1.293 22.891 1.00 85.38 82 SER A N 1
ATOM 650 C CA . SER A 1 82 ? -6.582 -2.748 22.803 1.00 85.38 82 SER A CA 1
ATOM 651 C C . SER A 1 82 ? -5.321 -3.259 22.108 1.00 85.38 82 SER A C 1
ATOM 653 O O . SER A 1 82 ? -4.758 -2.595 21.241 1.00 85.38 82 SER A O 1
ATOM 655 N N . MET A 1 83 ? -4.920 -4.496 22.413 1.00 85.56 83 MET A N 1
ATOM 656 C CA . MET A 1 83 ? -3.874 -5.193 21.649 1.00 85.56 83 MET A CA 1
ATOM 657 C C . MET A 1 83 ? -4.221 -5.293 20.157 1.00 85.56 83 MET A C 1
ATOM 659 O O . MET A 1 83 ? -3.327 -5.253 19.317 1.00 85.56 83 MET A O 1
ATOM 663 N N . ASN A 1 84 ? -5.514 -5.360 19.819 1.00 86.56 84 ASN A N 1
ATOM 664 C CA . ASN A 1 84 ? -5.982 -5.397 18.432 1.00 86.56 84 ASN A CA 1
ATOM 665 C C . ASN A 1 84 ? -5.775 -4.072 17.683 1.00 86.56 84 ASN A C 1
ATOM 667 O O . ASN A 1 84 ? -5.981 -4.043 16.472 1.00 86.56 84 ASN A O 1
ATOM 671 N N . ASP A 1 85 ? -5.374 -2.995 18.361 1.00 85.75 85 ASP A N 1
ATOM 672 C CA . ASP A 1 85 ? -5.050 -1.712 17.730 1.00 85.75 85 ASP A CA 1
ATOM 673 C C . ASP A 1 85 ? -3.589 -1.660 17.253 1.00 85.75 85 ASP A C 1
ATOM 675 O O . ASP A 1 85 ? -3.244 -0.820 16.427 1.00 85.75 85 ASP A O 1
ATOM 679 N N . TRP A 1 86 ? -2.725 -2.553 17.751 1.00 88.56 86 TRP A N 1
ATOM 680 C CA . TRP A 1 86 ? -1.293 -2.525 17.458 1.00 88.56 86 TRP A CA 1
ATOM 681 C C . TRP A 1 86 ? -0.956 -3.159 16.101 1.00 88.56 86 TRP A C 1
ATOM 683 O O . TRP A 1 86 ? -1.520 -4.189 15.722 1.00 88.56 86 TRP A O 1
ATOM 693 N N . ARG A 1 87 ? 0.001 -2.571 15.375 1.00 89.00 87 ARG A N 1
ATOM 694 C CA . ARG A 1 87 ? 0.456 -3.027 14.051 1.00 89.00 87 ARG A CA 1
ATOM 695 C C . ARG A 1 87 ? 1.978 -3.086 13.982 1.00 89.00 87 ARG A C 1
ATOM 697 O O . ARG A 1 87 ? 2.661 -2.328 14.663 1.00 89.00 87 ARG A O 1
ATOM 704 N N . LEU A 1 88 ? 2.498 -3.930 13.088 1.00 92.56 88 LEU A N 1
ATOM 705 C CA . LEU A 1 88 ? 3.918 -3.915 12.715 1.00 92.56 88 LEU A CA 1
ATOM 706 C C . LEU A 1 88 ? 4.278 -2.625 11.970 1.00 92.56 88 LEU A C 1
ATOM 708 O O . LEU A 1 88 ? 5.376 -2.099 12.134 1.00 92.56 88 LEU A O 1
ATOM 712 N N . THR A 1 89 ? 3.354 -2.140 11.137 1.00 90.00 89 THR A N 1
ATOM 713 C CA . THR A 1 89 ? 3.460 -0.870 10.416 1.00 90.00 89 THR A CA 1
ATOM 714 C C . THR A 1 89 ? 2.085 -0.204 10.376 1.00 90.00 89 THR A C 1
ATOM 716 O O . THR A 1 89 ? 1.074 -0.885 10.218 1.00 90.00 89 THR A O 1
ATOM 719 N N . GLU A 1 90 ? 2.033 1.124 10.485 1.00 87.38 90 GLU A N 1
ATOM 720 C CA . GLU A 1 90 ? 0.791 1.912 10.355 1.00 87.38 90 GLU A CA 1
ATOM 721 C C . GLU A 1 90 ? 0.474 2.257 8.882 1.00 87.38 90 GLU A C 1
ATOM 723 O O . GLU A 1 90 ? -0.211 3.233 8.574 1.00 87.38 90 GLU A O 1
ATOM 728 N N . GLU A 1 91 ? 1.019 1.482 7.942 1.00 92.44 91 GLU A N 1
ATOM 729 C CA . GLU A 1 91 ? 0.877 1.724 6.509 1.00 92.44 91 GLU A CA 1
ATOM 730 C C . GLU A 1 91 ? -0.512 1.286 6.024 1.00 92.44 91 GLU A C 1
ATOM 732 O O . GLU A 1 91 ? -0.898 0.125 6.147 1.00 92.44 91 GLU A O 1
ATOM 737 N N . ALA A 1 92 ? -1.264 2.225 5.446 1.00 93.56 92 ALA A N 1
ATOM 738 C CA . ALA A 1 92 ? -2.588 1.960 4.882 1.00 93.56 92 ALA A CA 1
ATOM 739 C C . ALA A 1 92 ? -2.538 1.528 3.407 1.00 93.56 92 ALA A C 1
ATOM 741 O O . ALA A 1 92 ? -3.379 0.750 2.959 1.00 93.56 92 ALA A O 1
ATOM 742 N N . PHE A 1 93 ? -1.576 2.061 2.648 1.00 95.94 93 PHE A N 1
ATOM 743 C CA . PHE A 1 93 ? -1.542 1.991 1.189 1.00 95.94 93 PHE A CA 1
ATOM 744 C C . PHE A 1 93 ? -0.476 1.022 0.687 1.00 95.94 93 PHE A C 1
ATOM 746 O O . PHE A 1 93 ? 0.670 1.045 1.139 1.00 95.94 93 PHE A O 1
ATOM 753 N N . TYR A 1 94 ? -0.852 0.211 -0.295 1.00 97.12 94 TYR A N 1
ATOM 754 C CA . TYR A 1 94 ? -0.012 -0.813 -0.896 1.00 97.12 94 TYR A CA 1
ATOM 755 C C . TYR A 1 94 ? -0.161 -0.811 -2.418 1.00 97.12 94 TYR A C 1
ATOM 757 O O . TYR A 1 94 ? -1.229 -0.527 -2.961 1.00 97.12 94 TYR A O 1
ATOM 765 N N . PHE A 1 95 ? 0.901 -1.210 -3.108 1.00 97.44 95 PHE A N 1
ATOM 766 C CA . PHE A 1 95 ? 0.887 -1.511 -4.534 1.00 97.44 95 PHE A CA 1
ATOM 767 C C . PHE A 1 95 ? 1.126 -2.999 -4.743 1.00 97.44 95 PHE A C 1
ATOM 769 O O . PHE A 1 95 ? 2.073 -3.552 -4.181 1.00 97.44 95 PHE A O 1
ATOM 776 N N . LYS A 1 96 ? 0.306 -3.632 -5.585 1.00 95.69 96 LYS A N 1
ATOM 777 C CA . LYS A 1 96 ? 0.552 -4.985 -6.083 1.00 95.69 96 LYS A CA 1
ATOM 778 C C . LYS A 1 96 ? 0.874 -4.945 -7.573 1.00 95.69 96 LYS A C 1
ATOM 780 O O . LYS A 1 96 ? 0.010 -4.670 -8.404 1.00 95.69 96 LYS A O 1
ATOM 785 N N . PHE A 1 97 ? 2.122 -5.254 -7.900 1.00 96.25 97 PHE A N 1
ATOM 786 C CA . PHE A 1 97 ? 2.605 -5.428 -9.263 1.00 96.25 97 PHE A CA 1
ATOM 787 C C . PHE A 1 97 ? 2.382 -6.885 -9.664 1.00 96.25 97 PHE A C 1
ATOM 789 O O . PHE A 1 97 ? 3.081 -7.774 -9.184 1.00 96.25 97 PHE A O 1
ATOM 796 N N . CYS A 1 98 ? 1.369 -7.135 -10.485 1.00 93.25 98 CYS A N 1
ATOM 797 C CA . CYS A 1 98 ? 0.960 -8.461 -10.933 1.00 93.25 98 CYS A CA 1
ATOM 798 C C . CYS A 1 98 ? 1.707 -8.861 -12.200 1.00 93.25 98 CYS A C 1
ATOM 800 O O . CYS A 1 98 ? 1.842 -8.055 -13.119 1.00 93.25 98 CYS A O 1
ATOM 802 N N . GLU A 1 99 ? 2.119 -10.120 -12.290 1.00 90.94 99 GLU A N 1
ATOM 803 C CA . GLU A 1 99 ? 2.491 -10.701 -13.576 1.00 90.94 99 GLU A CA 1
ATOM 804 C C . GLU A 1 99 ? 1.272 -10.659 -14.503 1.00 90.94 99 GLU A C 1
ATOM 806 O O . GLU A 1 99 ? 0.189 -11.110 -14.125 1.00 90.94 99 GLU A O 1
ATOM 811 N N . THR A 1 100 ? 1.423 -10.124 -15.718 1.00 78.31 100 THR A N 1
ATOM 812 C CA . THR A 1 100 ? 0.357 -10.189 -16.732 1.00 78.31 100 THR A CA 1
ATOM 813 C C . THR A 1 100 ? 0.366 -11.575 -17.370 1.00 78.31 100 THR A C 1
ATOM 815 O O . THR A 1 100 ? 0.614 -11.739 -18.564 1.00 78.31 100 THR A O 1
ATOM 818 N N . THR A 1 101 ? 0.163 -12.610 -16.562 1.00 64.56 101 THR A N 1
ATOM 819 C CA . THR A 1 101 ? -0.121 -13.942 -17.081 1.00 64.56 101 THR A CA 1
ATOM 820 C C . THR A 1 101 ? -1.537 -13.928 -17.658 1.00 64.56 101 THR A C 1
ATOM 822 O O . THR A 1 101 ? -2.430 -13.258 -17.144 1.00 64.56 101 THR A O 1
ATOM 825 N N . ARG A 1 102 ? -1.761 -14.634 -18.769 1.00 52.56 102 ARG A N 1
ATOM 826 C CA . ARG A 1 102 ? -3.098 -15.129 -19.115 1.00 52.56 102 ARG A CA 1
ATOM 827 C C . ARG A 1 102 ? -3.161 -16.553 -18.563 1.00 52.56 102 ARG A C 1
ATOM 829 O O . ARG A 1 102 ? -2.603 -17.428 -19.222 1.00 52.56 102 ARG A O 1
ATOM 836 N N . PRO A 1 103 ? -3.736 -16.818 -17.381 1.00 47.22 103 PRO A N 1
ATOM 837 C CA . PRO A 1 103 ? -3.972 -18.186 -16.961 1.00 47.22 103 PRO A CA 1
ATOM 838 C C . PRO A 1 103 ? -5.256 -18.666 -17.638 1.00 47.22 103 PRO A C 1
ATOM 840 O O . PRO A 1 103 ? -6.240 -17.925 -17.708 1.00 47.22 103 PRO A O 1
ATOM 843 N N . ASP A 1 104 ? -5.265 -19.908 -18.115 1.00 45.19 104 ASP A N 1
ATOM 844 C CA . ASP A 1 104 ? -6.515 -20.643 -18.279 1.00 45.19 104 ASP A CA 1
ATOM 845 C C . ASP A 1 104 ? -7.347 -20.457 -17.001 1.00 45.19 104 ASP A C 1
ATOM 847 O O . ASP A 1 104 ? -6.845 -20.654 -15.895 1.00 45.19 104 ASP A O 1
ATOM 851 N N . ALA A 1 105 ? -8.596 -20.010 -17.153 1.00 45.62 105 ALA A N 1
ATOM 852 C CA . ALA A 1 105 ? -9.469 -19.481 -16.098 1.00 45.62 105 ALA A CA 1
ATOM 853 C C . ALA A 1 105 ? -9.954 -20.525 -15.060 1.00 45.62 105 ALA A C 1
ATOM 855 O O . ALA A 1 105 ? -11.083 -20.447 -14.584 1.00 45.62 105 ALA A O 1
ATOM 856 N N . ARG A 1 106 ? -9.142 -21.545 -14.764 1.00 45.62 106 ARG A N 1
ATOM 857 C CA . ARG A 1 106 ? -9.484 -22.692 -13.915 1.00 45.62 106 ARG A CA 1
ATOM 858 C C . ARG A 1 106 ? -8.782 -22.719 -12.561 1.00 45.62 106 ARG A C 1
ATOM 860 O O . ARG A 1 106 ? -9.224 -23.487 -11.716 1.00 45.62 106 ARG A O 1
ATOM 867 N N . ASP A 1 107 ? -7.740 -21.918 -12.346 1.00 48.34 107 ASP A N 1
ATOM 868 C CA . ASP A 1 107 ? -7.094 -21.831 -11.035 1.00 48.34 107 ASP A CA 1
ATOM 869 C C . ASP A 1 107 ? -7.629 -20.629 -10.251 1.00 48.34 107 ASP A C 1
ATOM 871 O O . ASP A 1 107 ? -7.403 -19.479 -10.623 1.00 48.34 107 ASP A O 1
ATOM 875 N N . ASP A 1 108 ? -8.264 -20.897 -9.108 1.00 52.59 108 ASP A N 1
ATOM 876 C CA . ASP A 1 108 ? -8.702 -19.903 -8.111 1.00 52.59 108 ASP A CA 1
ATOM 877 C C . ASP A 1 108 ? -7.517 -19.196 -7.401 1.00 52.59 108 ASP A C 1
ATOM 879 O O . ASP A 1 108 ? -7.668 -18.547 -6.361 1.00 52.59 108 ASP A O 1
ATOM 883 N N . ALA A 1 109 ? -6.298 -19.345 -7.926 1.00 60.25 109 ALA A N 1
ATOM 884 C CA . ALA A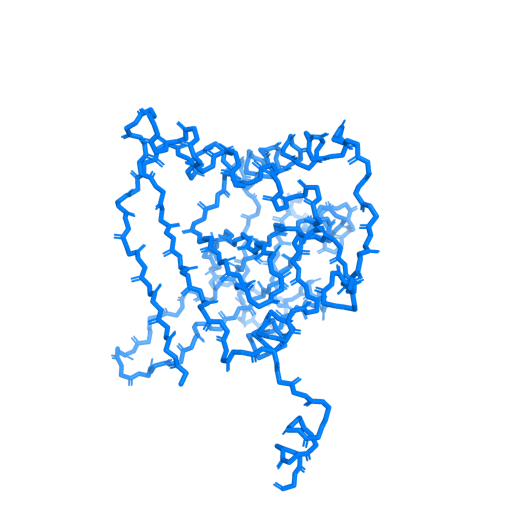 1 109 ? -5.078 -18.824 -7.339 1.00 60.25 109 ALA A CA 1
ATOM 885 C C . ALA A 1 109 ? -4.942 -17.310 -7.566 1.00 60.25 109 ALA A C 1
ATOM 887 O O . ALA A 1 109 ? -5.147 -16.785 -8.661 1.00 60.25 109 ALA A O 1
ATOM 888 N N . LEU A 1 110 ? -4.519 -16.588 -6.523 1.00 70.75 110 LEU A N 1
ATOM 889 C CA . LEU A 1 110 ? -4.161 -15.174 -6.644 1.00 70.75 110 LEU A CA 1
ATOM 890 C C . LEU A 1 110 ? -3.029 -15.004 -7.664 1.00 70.75 110 LEU A C 1
ATOM 892 O O . LEU A 1 110 ? -1.973 -15.620 -7.514 1.00 70.75 110 LEU A O 1
ATOM 896 N N . VAL A 1 111 ? -3.208 -14.087 -8.624 1.00 82.69 111 VAL A N 1
ATOM 897 C CA . VAL A 1 111 ? -2.171 -13.728 -9.608 1.00 82.69 111 VAL A CA 1
ATOM 898 C C . VAL A 1 111 ? -0.855 -13.425 -8.888 1.00 82.69 111 VAL A C 1
ATOM 900 O O . VAL A 1 111 ? -0.838 -12.654 -7.913 1.00 82.69 111 VAL A O 1
ATOM 903 N N . ALA A 1 112 ? 0.225 -14.071 -9.334 1.00 88.62 112 ALA A N 1
ATOM 904 C CA . ALA A 1 112 ? 1.570 -13.883 -8.804 1.00 88.62 112 ALA A CA 1
ATOM 905 C C . ALA A 1 112 ? 2.025 -12.426 -8.968 1.00 88.62 112 ALA A C 1
ATOM 907 O O . ALA A 1 112 ? 1.605 -11.720 -9.889 1.00 88.62 112 ALA A O 1
ATOM 908 N N . GLY A 1 113 ? 2.846 -11.949 -8.038 1.00 92.88 113 GLY A N 1
ATOM 909 C CA . GLY A 1 113 ? 3.290 -10.566 -8.076 1.00 92.88 113 GLY A CA 1
ATOM 910 C C . GLY A 1 113 ? 4.122 -10.128 -6.882 1.00 92.88 113 GLY A C 1
ATOM 911 O O . GLY A 1 113 ? 4.378 -10.889 -5.947 1.00 92.88 113 GLY A O 1
ATOM 912 N N . ILE A 1 114 ? 4.513 -8.861 -6.941 1.00 96.31 114 ILE A N 1
ATOM 913 C CA . ILE A 1 114 ? 5.287 -8.135 -5.936 1.00 96.31 114 ILE A CA 1
ATOM 914 C C . ILE A 1 114 ? 4.329 -7.192 -5.210 1.00 96.31 114 ILE A C 1
ATOM 916 O O . ILE A 1 114 ? 3.718 -6.336 -5.849 1.00 96.31 114 ILE A O 1
ATOM 920 N N . THR A 1 115 ? 4.208 -7.315 -3.886 1.00 97.31 115 THR A N 1
ATOM 921 C CA . THR A 1 115 ? 3.445 -6.360 -3.068 1.00 97.31 115 THR A CA 1
ATOM 922 C C . THR A 1 115 ? 4.384 -5.501 -2.226 1.00 97.31 115 THR A C 1
ATOM 924 O O . THR A 1 115 ? 5.243 -6.028 -1.516 1.00 97.31 115 THR A O 1
ATOM 927 N N . LEU A 1 116 ? 4.218 -4.179 -2.298 1.00 97.88 116 LEU A N 1
ATOM 928 C CA . LEU A 1 116 ? 5.010 -3.184 -1.567 1.00 97.88 116 LEU A CA 1
ATOM 929 C C . LEU A 1 116 ? 4.085 -2.211 -0.834 1.00 97.88 116 LEU A C 1
ATOM 931 O O . LEU A 1 116 ? 3.065 -1.803 -1.385 1.00 97.88 116 LEU A O 1
ATOM 935 N N . GLY A 1 117 ? 4.456 -1.810 0.383 1.00 97.50 117 GLY A N 1
ATOM 936 C CA . GLY A 1 117 ? 3.851 -0.641 1.030 1.00 97.50 117 GLY A CA 1
ATOM 937 C C . GLY A 1 117 ? 4.220 0.639 0.277 1.00 97.50 117 GLY A C 1
ATOM 938 O O . GLY A 1 117 ? 5.294 0.712 -0.325 1.00 97.50 117 GLY A O 1
ATOM 939 N N . HIS A 1 118 ? 3.340 1.639 0.292 1.00 97.12 118 HIS A N 1
ATOM 940 C CA . HIS A 1 118 ? 3.548 2.930 -0.375 1.00 97.12 118 HIS A CA 1
ATOM 941 C C . HIS A 1 118 ? 4.866 3.598 0.043 1.00 97.12 118 HIS A C 1
ATOM 943 O O . HIS A 1 118 ? 5.661 3.997 -0.810 1.00 97.12 118 HIS A O 1
ATOM 949 N N . SER A 1 119 ? 5.152 3.644 1.344 1.00 96.75 119 SER A N 1
ATOM 950 C CA . SER A 1 119 ? 6.378 4.210 1.906 1.00 96.75 119 SER A CA 1
ATOM 951 C C . SER A 1 119 ? 7.626 3.471 1.420 1.00 96.75 119 SER A C 1
ATOM 953 O O . SER A 1 119 ? 8.619 4.095 1.034 1.00 96.75 119 SER A O 1
ATOM 955 N N . PHE A 1 120 ? 7.558 2.139 1.355 1.00 97.50 120 PHE A N 1
ATOM 956 C CA . PHE A 1 120 ? 8.665 1.320 0.887 1.00 97.50 120 PHE A CA 1
ATOM 957 C C . PHE A 1 120 ? 8.884 1.464 -0.620 1.00 97.50 120 PHE A C 1
ATOM 959 O O . PHE A 1 120 ? 10.025 1.612 -1.050 1.00 97.50 120 PHE A O 1
ATOM 966 N N . LEU A 1 121 ? 7.815 1.505 -1.422 1.00 98.00 121 LEU A N 1
ATOM 967 C CA . LEU A 1 121 ? 7.911 1.792 -2.853 1.00 98.00 121 LEU A CA 1
ATOM 968 C C . LEU A 1 121 ? 8.563 3.158 -3.095 1.00 98.00 121 LEU A C 1
ATOM 970 O O . LEU A 1 121 ? 9.483 3.266 -3.903 1.00 98.00 121 LEU A O 1
ATOM 974 N N . LYS A 1 122 ? 8.131 4.192 -2.367 1.00 97.44 122 LYS A N 1
ATOM 975 C CA . LYS A 1 122 ? 8.710 5.536 -2.463 1.00 97.44 122 LYS A CA 1
ATOM 976 C C . LYS A 1 122 ? 10.204 5.529 -2.171 1.00 97.44 122 LYS A C 1
ATOM 978 O O . LYS A 1 122 ? 10.963 6.137 -2.917 1.00 97.44 122 LYS A O 1
ATOM 983 N N . HIS A 1 123 ? 10.628 4.808 -1.136 1.00 97.50 123 HIS A N 1
ATOM 984 C CA . HIS A 1 123 ? 12.044 4.656 -0.836 1.00 97.50 123 HIS A CA 1
ATOM 985 C C . HIS A 1 123 ? 12.783 3.873 -1.927 1.00 97.50 123 HIS A C 1
ATOM 987 O O . HIS A 1 123 ? 13.821 4.335 -2.392 1.00 97.50 123 HIS A O 1
ATOM 993 N N . PHE A 1 124 ? 12.236 2.749 -2.396 1.00 98.06 124 PHE A N 1
ATOM 994 C CA . PHE A 1 124 ? 12.827 1.947 -3.468 1.00 98.06 124 PHE A CA 1
ATOM 995 C C . PHE A 1 124 ? 13.087 2.781 -4.727 1.00 98.06 124 PHE A C 1
ATOM 997 O O . PHE A 1 124 ? 14.166 2.697 -5.302 1.00 98.06 124 PHE A O 1
ATOM 1004 N N . LEU A 1 125 ? 12.153 3.658 -5.106 1.00 97.38 125 LEU A N 1
ATOM 1005 C CA . LEU A 1 125 ? 12.316 4.562 -6.248 1.00 97.38 125 LEU A CA 1
ATOM 1006 C C . LEU A 1 125 ? 13.390 5.647 -6.048 1.00 97.38 125 LEU A C 1
ATOM 1008 O O . LEU A 1 125 ? 13.718 6.345 -6.996 1.00 97.38 125 LEU A O 1
ATOM 1012 N N . THR A 1 126 ? 13.974 5.804 -4.861 1.00 96.62 126 THR A N 1
ATOM 1013 C CA . THR A 1 126 ? 15.165 6.658 -4.671 1.00 96.62 126 THR A CA 1
ATOM 1014 C C . THR A 1 126 ? 16.481 5.902 -4.840 1.00 96.62 126 THR A C 1
ATOM 1016 O O . THR A 1 126 ? 17.539 6.524 -4.906 1.00 96.62 126 THR A O 1
ATOM 1019 N N . LEU A 1 127 ? 16.429 4.570 -4.906 1.00 96.62 127 LEU A N 1
ATOM 1020 C CA . LEU A 1 127 ? 17.612 3.725 -4.934 1.00 96.62 127 LEU A CA 1
ATOM 1021 C C . LEU A 1 127 ? 18.127 3.512 -6.371 1.00 96.62 127 LEU A C 1
ATOM 1023 O O . LEU A 1 127 ? 17.326 3.444 -7.314 1.00 96.62 127 LEU A O 1
ATOM 1027 N N . PRO A 1 128 ? 19.451 3.356 -6.566 1.00 95.12 128 PRO A N 1
ATOM 1028 C CA . PRO A 1 128 ? 20.032 3.056 -7.875 1.00 95.12 128 PRO A CA 1
ATOM 1029 C C . PRO A 1 128 ? 19.432 1.811 -8.540 1.00 95.12 128 PRO A C 1
ATOM 1031 O O . PRO A 1 128 ? 19.255 1.791 -9.754 1.00 95.12 128 PRO A O 1
ATOM 1034 N N . GLU A 1 129 ? 19.054 0.802 -7.753 1.00 94.25 129 GLU A N 1
ATOM 1035 C CA . GLU A 1 129 ? 18.464 -0.461 -8.203 1.00 94.25 129 GLU A CA 1
ATOM 1036 C C . GLU A 1 129 ? 17.147 -0.260 -8.964 1.00 94.25 129 GLU A C 1
ATOM 1038 O O . GLU A 1 129 ? 16.832 -1.021 -9.885 1.00 94.25 129 GLU A O 1
ATOM 1043 N N . ALA A 1 130 ? 16.376 0.778 -8.625 1.00 94.88 130 ALA A N 1
ATOM 1044 C CA . ALA A 1 130 ? 15.157 1.114 -9.349 1.00 94.88 130 ALA A CA 1
ATOM 1045 C C . ALA A 1 130 ? 15.449 1.692 -10.741 1.00 94.88 130 ALA A C 1
ATOM 1047 O O . ALA A 1 130 ? 14.595 1.612 -11.623 1.00 94.88 130 ALA A O 1
ATOM 1048 N N . THR A 1 131 ? 16.642 2.240 -10.973 1.00 94.19 131 THR A N 1
ATOM 1049 C CA . THR A 1 131 ? 16.991 2.956 -12.205 1.00 94.19 131 THR A CA 1
ATOM 1050 C C . THR A 1 131 ? 17.641 2.016 -13.220 1.00 94.19 131 THR A C 1
ATOM 1052 O O . THR A 1 131 ? 18.544 1.241 -12.923 1.00 94.19 131 THR A O 1
ATOM 1055 N N . GLY A 1 132 ? 17.142 2.025 -14.454 1.00 86.31 132 GLY A N 1
ATOM 1056 C CA . GLY A 1 132 ? 17.728 1.282 -15.567 1.00 86.31 132 GLY A CA 1
ATOM 1057 C C . GLY A 1 132 ? 18.814 2.060 -16.296 1.00 86.31 132 GLY A C 1
ATOM 1058 O O . GLY A 1 132 ? 18.911 3.277 -16.189 1.00 86.31 132 GLY A O 1
ATOM 1059 N N . ASN A 1 133 ? 19.569 1.357 -17.141 1.00 82.12 133 ASN A N 1
ATOM 1060 C CA . ASN A 1 133 ? 20.686 1.917 -17.917 1.00 82.12 133 ASN A CA 1
ATOM 1061 C C . ASN A 1 133 ? 20.292 3.106 -18.815 1.00 82.12 133 ASN A C 1
ATOM 1063 O O . ASN A 1 133 ? 21.145 3.887 -19.218 1.00 82.12 133 ASN A O 1
ATOM 1067 N N . ARG A 1 134 ? 19.001 3.242 -19.146 1.00 83.88 134 ARG A N 1
ATOM 1068 C CA . ARG A 1 134 ? 18.444 4.345 -19.950 1.00 83.88 134 ARG A CA 1
ATOM 1069 C C . ARG A 1 134 ? 17.803 5.455 -19.101 1.00 83.88 134 ARG A C 1
ATOM 1071 O O . ARG A 1 134 ? 17.016 6.233 -19.624 1.00 83.88 134 ARG A O 1
ATOM 1078 N N . GLY A 1 135 ? 18.056 5.483 -17.792 1.00 86.62 135 GLY A N 1
ATOM 1079 C CA . GLY A 1 135 ? 17.531 6.483 -16.852 1.00 86.62 135 GLY A CA 1
ATOM 1080 C C . GLY A 1 135 ? 16.074 6.283 -16.415 1.00 86.62 135 GLY A C 1
ATOM 1081 O O . GLY A 1 135 ? 15.638 6.909 -15.456 1.00 86.62 135 GLY A O 1
ATOM 1082 N N . GLY A 1 136 ? 15.314 5.400 -17.071 1.00 91.69 136 GLY A N 1
ATOM 1083 C CA . GLY A 1 136 ? 13.952 5.056 -16.653 1.00 91.69 136 GLY A CA 1
ATOM 1084 C C . GLY A 1 136 ? 13.928 4.186 -15.395 1.00 91.69 136 GLY A C 1
ATOM 1085 O O . GLY A 1 136 ? 14.799 3.333 -15.214 1.00 91.69 136 GLY A O 1
ATOM 1086 N N . GLN A 1 137 ? 12.910 4.364 -14.554 1.00 95.81 137 GLN A N 1
ATOM 1087 C CA . GLN A 1 137 ? 12.726 3.558 -13.347 1.00 95.81 137 GLN A CA 1
ATOM 1088 C C . GLN A 1 137 ? 11.845 2.333 -13.610 1.00 95.81 137 GLN A C 1
ATOM 1090 O O . GLN A 1 137 ? 10.905 2.383 -14.408 1.00 95.81 137 GLN A O 1
ATOM 1095 N N . ARG A 1 138 ? 12.141 1.218 -12.940 1.00 94.62 138 ARG A N 1
ATOM 1096 C CA . ARG A 1 138 ? 11.386 -0.034 -13.059 1.00 94.62 138 ARG A CA 1
ATOM 1097 C C . ARG A 1 138 ? 11.274 -0.761 -11.728 1.00 94.62 138 ARG A C 1
ATOM 1099 O O . ARG A 1 138 ? 12.138 -0.628 -10.866 1.00 94.62 138 ARG A O 1
ATOM 1106 N N . ILE A 1 139 ? 10.239 -1.580 -11.599 1.00 95.88 139 ILE A N 1
ATOM 1107 C CA . ILE A 1 139 ? 9.997 -2.444 -10.440 1.00 95.88 139 ILE A CA 1
ATOM 1108 C C . ILE A 1 139 ? 9.736 -3.848 -10.974 1.00 95.88 139 ILE A C 1
ATOM 1110 O O . ILE A 1 139 ? 8.829 -4.034 -11.779 1.00 95.88 139 ILE A O 1
ATOM 1114 N N . GLY A 1 1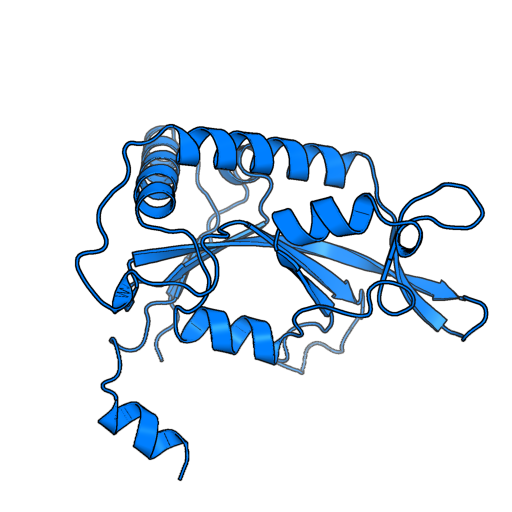40 ? 10.525 -4.836 -10.574 1.00 94.38 140 GLY A N 1
ATOM 1115 C CA . GLY A 1 140 ? 10.361 -6.210 -11.038 1.00 94.38 140 GLY A CA 1
ATOM 1116 C C . GLY A 1 140 ? 11.260 -7.189 -10.297 1.00 94.38 140 GLY A C 1
ATOM 1117 O O . GLY A 1 140 ? 12.068 -6.796 -9.455 1.00 94.38 140 GLY A O 1
ATOM 1118 N N . TYR A 1 141 ? 11.161 -8.473 -10.637 1.00 93.19 141 TYR A N 1
ATOM 1119 C CA . TYR A 1 141 ? 11.921 -9.523 -9.947 1.00 93.19 141 TYR A CA 1
ATOM 1120 C C . TYR A 1 141 ? 13.440 -9.388 -10.114 1.00 93.19 141 TYR A C 1
ATOM 1122 O O . TYR A 1 141 ? 14.198 -9.825 -9.254 1.00 93.19 141 TYR A O 1
ATOM 1130 N N . GLY A 1 142 ? 13.894 -8.752 -11.199 1.00 91.81 142 GLY A N 1
ATOM 1131 C CA . GLY A 1 142 ? 15.318 -8.531 -11.461 1.00 91.81 142 GLY A CA 1
ATOM 1132 C C . GLY A 1 142 ? 15.973 -7.442 -10.603 1.00 91.81 142 GLY A C 1
ATOM 1133 O O . GLY A 1 142 ? 17.199 -7.390 -10.547 1.00 91.81 142 GLY A O 1
ATOM 1134 N N . ASN A 1 143 ? 15.199 -6.563 -9.951 1.00 93.06 143 ASN A N 1
ATOM 1135 C CA . ASN A 1 143 ? 15.755 -5.428 -9.201 1.00 93.06 143 ASN A CA 1
ATOM 1136 C C . ASN A 1 143 ? 15.111 -5.149 -7.834 1.00 93.06 143 ASN A C 1
ATOM 1138 O O . ASN A 1 143 ? 15.735 -4.504 -6.997 1.00 93.06 143 ASN A O 1
ATOM 1142 N N . CYS A 1 144 ? 13.902 -5.643 -7.572 1.00 95.00 144 CYS A N 1
ATOM 1143 C CA . CYS A 1 144 ? 13.226 -5.514 -6.286 1.00 95.00 144 CYS A CA 1
ATOM 1144 C C . CYS A 1 144 ? 13.329 -6.842 -5.521 1.00 95.00 144 CYS A C 1
ATOM 1146 O O . CYS A 1 144 ? 12.443 -7.691 -5.588 1.00 95.00 144 CYS A O 1
ATOM 1148 N N . SER A 1 145 ? 14.446 -7.057 -4.820 1.00 92.56 145 SER A N 1
ATOM 1149 C CA . SER A 1 145 ? 14.736 -8.331 -4.137 1.00 92.56 145 SER A CA 1
ATOM 1150 C C . SER A 1 145 ? 13.959 -8.537 -2.834 1.00 92.56 145 SER A C 1
ATOM 1152 O O . SER A 1 145 ? 13.830 -9.666 -2.363 1.00 92.56 145 SER A O 1
ATOM 1154 N N . ARG A 1 146 ? 13.433 -7.461 -2.241 1.00 95.31 146 ARG A N 1
ATOM 1155 C CA . ARG A 1 146 ? 12.687 -7.488 -0.982 1.00 95.31 146 ARG A CA 1
ATOM 1156 C C . ARG A 1 146 ? 11.268 -7.005 -1.239 1.00 95.31 146 ARG A C 1
ATOM 1158 O O . ARG A 1 146 ? 11.080 -5.851 -1.595 1.00 95.31 146 ARG A O 1
ATOM 1165 N N . TYR A 1 147 ? 10.289 -7.885 -1.062 1.00 96.56 147 TYR A N 1
ATOM 1166 C CA . TYR A 1 147 ? 8.867 -7.603 -1.262 1.00 96.56 147 TYR A CA 1
ATOM 1167 C C . TYR A 1 147 ? 8.005 -8.608 -0.490 1.00 96.56 147 TYR A C 1
ATOM 1169 O O . TYR A 1 147 ? 8.514 -9.629 -0.025 1.00 96.56 147 TYR A O 1
ATOM 1177 N N . LEU A 1 148 ? 6.706 -8.330 -0.358 1.00 96.38 148 LEU A N 1
ATOM 1178 C CA . LEU A 1 148 ? 5.736 -9.301 0.145 1.00 96.38 148 LEU A CA 1
ATOM 1179 C C . LEU A 1 148 ? 5.175 -10.110 -1.026 1.00 96.38 148 LEU A C 1
ATOM 1181 O O . LEU A 1 148 ? 4.605 -9.543 -1.964 1.00 96.38 148 LEU A O 1
ATOM 1185 N N . ASN A 1 149 ? 5.312 -11.433 -0.969 1.00 93.12 149 ASN A N 1
ATOM 1186 C CA . ASN A 1 149 ? 4.580 -12.318 -1.874 1.00 93.12 149 ASN A CA 1
ATOM 1187 C C . ASN A 1 149 ? 3.100 -12.443 -1.446 1.00 93.12 149 ASN A C 1
ATOM 1189 O O . ASN A 1 149 ? 2.697 -11.938 -0.395 1.00 93.12 149 ASN A O 1
ATOM 1193 N N . ASN A 1 150 ? 2.281 -13.124 -2.257 1.00 89.25 150 ASN A N 1
ATOM 1194 C CA . ASN A 1 150 ? 0.844 -13.274 -1.999 1.00 89.25 150 ASN A CA 1
ATOM 1195 C C . ASN A 1 150 ? 0.544 -13.863 -0.611 1.00 89.25 150 ASN A C 1
ATOM 1197 O O . ASN A 1 150 ? -0.272 -13.301 0.117 1.00 89.25 150 ASN A O 1
ATOM 1201 N N . SER A 1 151 ? 1.209 -14.957 -0.231 1.00 88.62 151 SER A N 1
ATOM 1202 C CA . SER A 1 151 ? 0.968 -15.631 1.049 1.00 88.62 151 SER A CA 1
ATOM 1203 C C . SER A 1 151 ? 1.344 -14.739 2.229 1.00 88.62 151 SER A C 1
ATOM 1205 O O . SER A 1 151 ? 0.536 -14.554 3.133 1.00 88.62 151 SER A O 1
ATOM 1207 N N . GLN A 1 152 ? 2.521 -14.111 2.180 1.00 94.19 152 GLN A N 1
ATOM 1208 C CA . GLN A 1 152 ? 2.991 -13.204 3.231 1.00 94.19 152 GLN A CA 1
ATOM 1209 C C . GLN A 1 152 ? 2.043 -12.017 3.421 1.00 94.19 152 GLN A C 1
ATOM 1211 O O . GLN A 1 152 ? 1.671 -11.699 4.548 1.00 94.19 152 GLN A O 1
ATOM 1216 N N . PHE A 1 153 ? 1.625 -11.372 2.327 1.00 93.06 153 PHE A N 1
ATOM 1217 C CA . PHE A 1 153 ? 0.692 -10.251 2.399 1.00 93.06 153 PHE A CA 1
ATOM 1218 C C . PHE A 1 153 ? -0.660 -10.681 2.982 1.00 93.06 153 PHE A C 1
ATOM 1220 O O . PHE A 1 153 ? -1.165 -10.036 3.898 1.00 93.06 153 PHE A O 1
ATOM 1227 N N . VAL A 1 154 ? -1.227 -11.788 2.489 1.00 88.50 154 VAL A N 1
ATOM 1228 C CA . VAL A 1 154 ? -2.526 -12.300 2.951 1.00 88.50 154 VAL A CA 1
ATOM 1229 C C . VAL A 1 154 ? -2.480 -12.700 4.422 1.00 88.50 154 VAL A C 1
ATOM 1231 O O . VAL A 1 154 ? -3.416 -12.390 5.151 1.00 88.50 154 VAL A O 1
ATOM 1234 N N . GLU A 1 155 ? -1.420 -13.362 4.883 1.00 89.44 155 GLU A N 1
ATOM 1235 C CA . GLU A 1 155 ? -1.285 -13.766 6.285 1.00 89.44 155 GLU A CA 1
ATOM 1236 C C . GLU A 1 155 ? -1.162 -12.563 7.221 1.00 89.44 155 GLU A C 1
ATOM 1238 O O . GLU A 1 155 ? -1.871 -12.497 8.227 1.00 89.44 155 GLU A O 1
ATOM 1243 N N . LEU A 1 156 ? -0.324 -11.583 6.868 1.00 93.00 156 LEU A N 1
ATOM 1244 C CA . LEU A 1 156 ? -0.178 -10.350 7.642 1.00 93.00 156 LEU A CA 1
ATOM 1245 C C . LEU A 1 156 ? -1.489 -9.560 7.695 1.00 93.00 156 LEU A C 1
ATOM 1247 O O . LEU A 1 156 ? -1.884 -9.102 8.768 1.00 93.00 156 LEU A O 1
ATOM 1251 N N . ALA A 1 157 ? -2.171 -9.428 6.555 1.00 89.75 157 ALA A N 1
ATOM 1252 C CA . ALA A 1 157 ? -3.453 -8.741 6.462 1.00 89.75 157 ALA A CA 1
ATOM 1253 C C . ALA A 1 157 ? -4.529 -9.469 7.274 1.00 89.75 157 ALA A C 1
ATOM 1255 O O . ALA A 1 157 ? -5.177 -8.875 8.129 1.00 89.75 157 ALA A O 1
ATOM 1256 N N . ARG A 1 158 ? -4.701 -10.779 7.064 1.00 85.75 158 ARG A N 1
ATOM 1257 C CA . ARG A 1 158 ? -5.736 -11.580 7.732 1.00 85.75 158 ARG A CA 1
ATOM 1258 C C . ARG A 1 158 ? -5.623 -11.530 9.252 1.00 85.75 158 ARG A C 1
ATOM 1260 O O . ARG A 1 158 ? -6.646 -11.510 9.930 1.00 85.75 158 ARG A O 1
ATOM 1267 N N . GLU A 1 159 ? -4.404 -11.535 9.780 1.00 87.31 159 GLU A N 1
ATOM 1268 C CA . GLU A 1 159 ? -4.160 -11.498 11.225 1.00 87.31 159 GLU A CA 1
ATOM 1269 C C . GLU A 1 159 ? -4.062 -10.075 11.796 1.00 87.31 159 GLU A C 1
ATOM 1271 O O . GLU A 1 159 ? -3.771 -9.930 12.983 1.00 87.31 159 GLU A O 1
ATOM 1276 N N . GLY A 1 160 ? -4.320 -9.045 10.980 1.00 88.94 160 GLY A N 1
ATOM 1277 C CA . GLY A 1 160 ? -4.367 -7.651 11.418 1.00 88.94 160 GLY A CA 1
ATOM 1278 C C . GLY A 1 160 ? -3.009 -7.070 11.799 1.00 88.94 160 GLY A C 1
ATOM 1279 O O . GLY A 1 160 ? -2.961 -6.116 12.566 1.00 88.94 160 GLY A O 1
ATOM 1280 N N . TRP A 1 161 ? -1.902 -7.633 11.305 1.00 93.19 161 TRP A N 1
ATOM 1281 C CA . TRP A 1 161 ? -0.555 -7.128 11.598 1.00 93.19 161 TRP A CA 1
ATOM 1282 C C . TRP A 1 161 ? -0.175 -5.903 10.769 1.00 93.19 161 TRP A C 1
ATOM 1284 O O . TRP A 1 161 ? 0.700 -5.138 11.177 1.00 93.19 161 TRP A O 1
ATOM 1294 N N . ILE A 1 162 ? -0.826 -5.727 9.621 1.00 94.75 162 ILE A N 1
ATOM 1295 C CA . ILE A 1 162 ? -0.662 -4.589 8.716 1.00 94.75 162 ILE A CA 1
ATOM 1296 C C . ILE A 1 162 ? -2.011 -3.922 8.453 1.00 94.75 162 ILE A C 1
ATOM 1298 O O . ILE A 1 162 ? -3.059 -4.564 8.550 1.00 94.75 162 ILE A O 1
ATOM 1302 N N . GLY A 1 163 ? -1.968 -2.641 8.104 1.00 92.69 163 GLY A N 1
ATOM 1303 C CA . GLY A 1 163 ? -3.139 -1.799 7.894 1.00 92.69 163 GLY A CA 1
ATOM 1304 C C . GLY A 1 163 ? -2.998 -0.472 8.618 1.00 92.69 163 GLY A C 1
ATOM 1305 O O . GLY A 1 163 ? -2.101 -0.280 9.439 1.00 92.69 163 GLY A O 1
ATOM 1306 N N . CYS A 1 164 ? -3.903 0.452 8.316 1.00 92.06 164 CYS A N 1
ATOM 1307 C CA . CYS A 1 164 ? -3.890 1.763 8.942 1.00 92.06 164 CYS A CA 1
ATOM 1308 C C . CYS A 1 164 ? -4.097 1.686 10.465 1.00 92.06 164 CYS A C 1
ATOM 1310 O O . CYS A 1 164 ? -4.774 0.789 10.985 1.00 92.06 164 CYS A O 1
ATOM 1312 N N . ASP A 1 165 ? -3.565 2.675 11.171 1.00 89.88 165 ASP A N 1
ATOM 1313 C CA . ASP A 1 165 ? -3.842 2.894 12.586 1.00 89.88 165 ASP A CA 1
ATOM 1314 C C . ASP A 1 165 ? -5.251 3.487 12.810 1.00 89.88 165 ASP A C 1
ATOM 1316 O O . ASP A 1 165 ? -6.060 3.624 11.885 1.00 89.88 165 ASP A O 1
ATOM 1320 N N . GLN A 1 166 ? -5.551 3.871 14.053 1.00 89.12 166 GLN A N 1
ATOM 1321 C CA . GLN A 1 166 ? -6.847 4.451 14.418 1.00 89.12 166 GLN A CA 1
ATOM 1322 C C . GLN A 1 166 ? -7.113 5.810 13.747 1.00 89.12 166 GLN A C 1
ATOM 1324 O O . GLN A 1 166 ? -8.263 6.117 13.419 1.00 89.12 166 GLN A O 1
ATOM 1329 N N . ARG A 1 167 ? -6.072 6.618 13.487 1.00 91.06 167 ARG A N 1
ATOM 1330 C CA . ARG A 1 167 ? -6.214 7.879 12.738 1.00 91.06 167 ARG A CA 1
ATOM 1331 C C . ARG A 1 167 ? -6.622 7.590 11.302 1.00 91.06 167 ARG A C 1
ATOM 1333 O O . ARG A 1 167 ? -7.573 8.191 10.801 1.00 91.06 167 ARG A O 1
ATOM 1340 N N . GLY A 1 168 ? -5.946 6.640 10.660 1.00 91.19 168 GLY A N 1
ATOM 1341 C CA . GLY A 1 168 ? -6.294 6.216 9.314 1.00 91.19 168 GLY A CA 1
ATOM 1342 C C . GLY A 1 168 ? -7.679 5.590 9.239 1.00 91.19 168 GLY A C 1
ATOM 1343 O O . GLY A 1 168 ? -8.447 5.931 8.343 1.00 91.19 168 GLY A O 1
ATOM 1344 N N . TYR A 1 169 ? -8.062 4.774 10.224 1.00 91.00 169 TYR A N 1
ATOM 1345 C CA . TYR A 1 169 ? -9.407 4.208 10.300 1.00 91.00 169 TYR A CA 1
ATOM 1346 C C . TYR A 1 169 ? -10.480 5.301 10.357 1.00 91.00 169 TYR A C 1
ATOM 1348 O O . TYR A 1 169 ? -11.443 5.259 9.586 1.00 91.00 169 TYR A O 1
ATOM 1356 N N . ALA A 1 170 ? -10.305 6.305 11.221 1.00 89.31 170 ALA A N 1
ATOM 1357 C CA . ALA A 1 170 ? -11.233 7.427 11.332 1.00 89.31 170 ALA A CA 1
ATOM 1358 C C . ALA A 1 170 ? -11.301 8.242 10.030 1.00 89.31 170 ALA A C 1
ATOM 1360 O O . ALA A 1 170 ? -12.395 8.490 9.519 1.00 89.31 170 ALA A O 1
ATOM 1361 N N . PHE A 1 171 ? -10.145 8.604 9.465 1.00 89.56 171 PHE A N 1
ATOM 1362 C CA . PHE A 1 171 ? -10.053 9.368 8.219 1.00 89.56 171 PHE A CA 1
ATOM 1363 C C . PHE A 1 171 ? -10.729 8.645 7.051 1.00 89.56 171 PHE A C 1
ATOM 1365 O O . PHE A 1 171 ? -11.603 9.202 6.390 1.00 89.56 171 PHE A O 1
ATOM 1372 N N . ILE A 1 172 ? -10.359 7.386 6.814 1.00 88.44 172 ILE A N 1
ATOM 1373 C CA . ILE A 1 172 ? -10.870 6.596 5.692 1.00 88.44 172 ILE A CA 1
ATOM 1374 C C . ILE A 1 172 ? -12.372 6.357 5.859 1.00 88.44 172 ILE A C 1
ATOM 1376 O O . ILE A 1 172 ? -13.117 6.504 4.894 1.00 88.44 172 ILE A O 1
ATOM 1380 N N . SER A 1 173 ? -12.850 6.092 7.079 1.00 88.44 173 SER A N 1
ATOM 1381 C CA . SER A 1 173 ? -14.290 5.961 7.344 1.00 88.44 173 SER A CA 1
ATOM 1382 C C . SER A 1 173 ? -15.061 7.242 7.009 1.00 88.44 173 SER A C 1
ATOM 1384 O O . SER A 1 173 ? -16.137 7.169 6.420 1.00 88.44 173 SER A O 1
ATOM 1386 N N . GLN A 1 174 ? -14.511 8.419 7.330 1.00 85.00 174 GLN A N 1
ATOM 1387 C CA . GLN A 1 174 ? -15.116 9.705 6.961 1.00 85.00 174 GLN A CA 1
ATOM 1388 C C . GLN A 1 174 ? -15.116 9.924 5.446 1.00 85.00 174 GLN A C 1
ATOM 1390 O O . GLN A 1 174 ? -16.130 10.341 4.892 1.00 85.00 174 GLN A O 1
ATOM 1395 N N . VAL A 1 175 ? -14.006 9.613 4.771 1.00 83.06 175 VAL A N 1
ATOM 1396 C CA . VAL A 1 175 ? -13.883 9.703 3.308 1.00 83.06 175 VAL A CA 1
ATOM 1397 C C . VAL A 1 175 ? -14.916 8.806 2.619 1.00 83.06 175 VAL A C 1
ATOM 1399 O O . VAL A 1 175 ? -15.589 9.247 1.688 1.00 83.06 175 VAL A O 1
ATOM 1402 N N . ILE A 1 176 ? -15.106 7.583 3.119 1.00 80.19 176 ILE A N 1
ATOM 1403 C CA . ILE A 1 176 ? -16.127 6.645 2.638 1.00 80.19 176 ILE A CA 1
ATOM 1404 C C . ILE A 1 176 ? -17.536 7.202 2.860 1.00 80.19 176 ILE A C 1
ATOM 1406 O O . ILE A 1 176 ? -18.323 7.252 1.914 1.00 80.19 176 ILE A O 1
ATOM 1410 N N . ALA A 1 177 ? -17.850 7.650 4.078 1.00 81.44 177 ALA A N 1
ATOM 1411 C CA . ALA A 1 177 ? -19.171 8.180 4.415 1.00 81.44 177 ALA A CA 1
ATOM 1412 C C . ALA A 1 177 ? -19.521 9.425 3.580 1.00 81.44 177 ALA A C 1
ATOM 1414 O O . ALA A 1 177 ? -20.630 9.537 3.057 1.00 81.44 177 ALA A O 1
ATOM 1415 N N . ALA A 1 178 ? -18.562 10.335 3.394 1.00 72.19 178 ALA A N 1
ATOM 1416 C CA . ALA A 1 178 ? -18.722 11.516 2.552 1.00 72.19 178 ALA A CA 1
ATOM 1417 C C . ALA A 1 178 ? -18.891 11.150 1.068 1.00 72.19 178 ALA A C 1
ATOM 1419 O O . ALA A 1 178 ? -19.699 11.764 0.371 1.00 72.19 178 ALA A O 1
ATOM 1420 N N . GLY A 1 179 ? -18.165 10.134 0.587 1.00 71.00 179 GLY A N 1
ATOM 1421 C CA . GLY A 1 179 ? -18.346 9.576 -0.753 1.00 71.00 179 GLY A CA 1
ATOM 1422 C C . GLY A 1 179 ? -19.775 9.079 -0.968 1.00 71.00 179 GLY A C 1
ATOM 1423 O O . GLY A 1 179 ? -20.446 9.529 -1.896 1.00 71.00 179 GLY A O 1
ATOM 1424 N N . GLN A 1 180 ? -20.270 8.243 -0.051 1.00 70.88 180 GLN A N 1
ATOM 1425 C CA . GLN A 1 180 ? -21.628 7.694 -0.092 1.00 70.88 180 GLN A CA 1
ATOM 1426 C C . GLN A 1 180 ? -22.704 8.788 -0.065 1.00 70.88 180 GLN A C 1
ATOM 1428 O O . GLN A 1 180 ? -23.611 8.773 -0.895 1.00 70.88 180 GLN A O 1
ATOM 1433 N N . ALA A 1 181 ? -22.584 9.769 0.838 1.00 72.00 181 ALA A N 1
ATOM 1434 C CA . ALA A 1 181 ? -23.522 10.890 0.931 1.00 72.00 181 ALA A CA 1
ATOM 1435 C C . ALA A 1 181 ? -23.529 11.769 -0.335 1.00 72.00 181 ALA A C 1
ATOM 1437 O O . ALA A 1 181 ? -24.563 12.314 -0.710 1.00 72.00 181 ALA A O 1
ATOM 1438 N N . GLY A 1 182 ? -22.385 11.883 -1.015 1.00 63.22 182 GLY A N 1
ATOM 1439 C CA . GLY A 1 182 ? -22.241 12.602 -2.281 1.00 63.22 182 GLY A CA 1
ATOM 1440 C C . GLY A 1 182 ? -22.625 11.798 -3.528 1.00 63.22 182 GLY A C 1
ATOM 1441 O O . GLY A 1 182 ? -22.303 12.238 -4.630 1.00 63.22 182 GLY A O 1
ATOM 1442 N N . GLY A 1 183 ? -23.240 10.617 -3.379 1.00 58.47 183 GLY A N 1
ATOM 1443 C CA . GLY A 1 183 ? -23.631 9.749 -4.496 1.00 58.47 183 GLY A CA 1
ATOM 1444 C C . GLY A 1 183 ? -22.458 9.065 -5.209 1.00 58.47 183 GLY A C 1
ATOM 1445 O O . GLY A 1 183 ? -22.624 8.555 -6.313 1.00 58.47 183 GLY A O 1
ATOM 1446 N N . ARG A 1 184 ? -21.267 9.055 -4.602 1.00 58.09 184 ARG A N 1
ATOM 1447 C CA . ARG A 1 184 ? -20.064 8.410 -5.139 1.00 58.09 184 ARG A CA 1
ATOM 1448 C C . ARG A 1 184 ? -19.923 7.035 -4.496 1.00 58.09 184 ARG A C 1
ATOM 1450 O O . ARG A 1 184 ? -19.649 6.926 -3.302 1.00 58.09 184 ARG A O 1
ATOM 1457 N N . ALA A 1 185 ? -20.108 5.983 -5.284 1.00 50.03 185 ALA A N 1
ATOM 1458 C CA . ALA A 1 185 ? -19.784 4.628 -4.853 1.00 50.03 185 ALA A CA 1
ATOM 1459 C C . ALA A 1 185 ? -18.255 4.433 -4.812 1.00 50.03 185 ALA A C 1
ATOM 1461 O O . ALA A 1 185 ? -17.514 5.114 -5.521 1.00 50.03 185 ALA A O 1
ATOM 1462 N N . ALA A 1 186 ? -17.778 3.518 -3.975 1.00 50.41 186 ALA A N 1
ATOM 1463 C CA . ALA A 1 186 ? -16.410 3.013 -4.048 1.00 50.41 186 ALA A CA 1
ATOM 1464 C C . ALA A 1 186 ? -16.461 1.489 -4.046 1.00 50.41 186 ALA A C 1
ATOM 1466 O O . ALA A 1 186 ? -17.365 0.914 -3.432 1.00 50.41 186 ALA A O 1
ATOM 1467 N N . MET A 1 187 ? -15.513 0.830 -4.704 1.00 47.97 187 MET A N 1
ATOM 1468 C CA . MET A 1 187 ? -15.397 -0.618 -4.618 1.00 47.97 187 MET A CA 1
ATOM 1469 C C . MET A 1 187 ? -14.901 -1.030 -3.221 1.00 47.97 187 MET A C 1
ATOM 1471 O O . MET A 1 187 ? -13.843 -0.590 -2.766 1.00 47.97 187 MET A O 1
ATOM 1475 N N . PHE A 1 188 ? -15.662 -1.887 -2.527 1.00 50.62 188 PHE A N 1
ATOM 1476 C CA . PHE A 1 188 ? -15.354 -2.328 -1.163 1.00 50.62 188 PHE A CA 1
ATOM 1477 C C . PHE A 1 188 ? -15.253 -3.854 -1.077 1.00 50.62 188 PHE A C 1
ATOM 1479 O O . PHE A 1 188 ? -16.244 -4.577 -1.179 1.00 50.62 188 PHE A O 1
ATOM 1486 N N . ALA A 1 189 ? -14.072 -4.375 -0.763 1.00 45.12 189 ALA A N 1
ATOM 1487 C CA . ALA A 1 189 ? -13.977 -5.714 -0.202 1.00 45.12 189 ALA A CA 1
ATOM 1488 C C . ALA A 1 189 ? -14.084 -5.613 1.322 1.00 45.12 189 ALA A C 1
ATOM 1490 O O . ALA A 1 189 ? -13.184 -5.128 2.007 1.00 45.12 189 ALA A O 1
ATOM 1491 N N . VAL A 1 190 ? -15.192 -6.090 1.887 1.00 51.84 190 VAL A N 1
ATOM 1492 C CA . VAL A 1 190 ? -15.299 -6.228 3.339 1.00 51.84 190 VAL A CA 1
ATOM 1493 C C . VAL A 1 190 ? -14.852 -7.636 3.708 1.00 51.84 190 VAL A C 1
ATOM 1495 O O . VAL A 1 190 ? -15.570 -8.619 3.506 1.00 51.84 190 VAL A O 1
ATOM 1498 N N . ILE A 1 191 ? -13.654 -7.741 4.280 1.00 51.94 191 ILE A N 1
ATOM 1499 C CA . ILE A 1 191 ? -13.215 -8.979 4.916 1.00 51.94 191 ILE A CA 1
ATOM 1500 C C . ILE A 1 191 ? -13.698 -8.916 6.362 1.00 51.94 191 ILE A C 1
ATOM 1502 O O . ILE A 1 191 ? -13.025 -8.415 7.264 1.00 51.94 191 ILE A O 1
ATOM 1506 N N . GLN A 1 192 ? -14.905 -9.434 6.593 1.00 48.31 192 GLN A N 1
ATOM 1507 C CA . GLN A 1 192 ? -15.315 -9.749 7.954 1.00 48.31 192 GLN A CA 1
ATOM 1508 C C . GLN A 1 192 ? -14.395 -10.865 8.455 1.00 48.31 192 GLN A C 1
ATOM 1510 O O . GLN A 1 192 ? -14.397 -11.984 7.934 1.00 48.31 192 GLN A O 1
ATOM 1515 N N . GLY A 1 193 ? -13.539 -10.520 9.416 1.00 49.72 193 GLY A N 1
ATOM 1516 C CA . GLY A 1 193 ? -12.705 -11.495 10.095 1.00 49.72 193 GLY A CA 1
ATOM 1517 C C . GLY A 1 193 ? -13.577 -12.529 10.812 1.00 49.72 193 GLY A C 1
ATOM 1518 O O . GLY A 1 193 ? -14.769 -12.330 11.043 1.00 49.72 193 GLY A O 1
ATOM 1519 N N . SER A 1 194 ? -12.999 -13.690 11.107 1.00 49.53 194 SER A N 1
ATOM 1520 C CA . SER A 1 194 ? -13.696 -14.825 11.725 1.00 49.53 194 SER A CA 1
ATOM 1521 C C . SER A 1 194 ? -14.094 -14.598 13.194 1.00 49.53 194 SER A C 1
ATOM 1523 O O . SER A 1 194 ? -14.371 -15.572 13.891 1.00 49.53 194 SER A O 1
ATOM 1525 N N . GLY A 1 195 ? -14.050 -13.357 13.681 1.00 55.66 195 GLY A N 1
ATOM 1526 C CA . GLY A 1 195 ? -13.883 -13.037 15.087 1.00 55.66 195 GLY A CA 1
ATOM 1527 C C . GLY A 1 195 ? -12.401 -13.084 15.455 1.00 55.66 195 GLY A C 1
ATOM 1528 O O . GLY A 1 195 ? -11.663 -13.975 15.008 1.00 55.66 195 GLY A O 1
ATOM 1529 N N . ALA A 1 196 ? -11.968 -12.132 16.287 1.00 59.09 196 ALA A N 1
ATOM 1530 C CA . ALA A 1 196 ? -10.630 -12.115 16.865 1.00 59.09 196 ALA A CA 1
ATOM 1531 C C . ALA A 1 196 ? -10.369 -13.448 17.589 1.00 59.09 196 ALA A C 1
ATOM 1533 O O . ALA A 1 196 ? -10.920 -13.716 18.657 1.00 59.09 196 ALA A O 1
ATOM 1534 N N . LYS A 1 197 ? -9.556 -14.316 16.978 1.00 68.25 197 LYS A N 1
ATOM 1535 C CA . LYS A 1 197 ? -9.226 -15.636 17.528 1.00 68.25 197 LYS A CA 1
ATOM 1536 C C . LYS A 1 197 ? -8.406 -15.477 18.802 1.00 68.25 197 LYS A C 1
ATOM 1538 O O . LYS A 1 197 ? -7.444 -14.707 18.825 1.00 68.25 197 LYS A O 1
ATOM 1543 N N . THR A 1 198 ? -8.716 -16.262 19.830 1.00 76.69 198 THR A N 1
ATOM 1544 C CA . THR A 1 198 ? -7.884 -16.295 21.037 1.00 76.69 198 THR A CA 1
ATOM 1545 C C . THR A 1 198 ? -6.510 -16.902 20.730 1.00 76.69 198 THR A C 1
ATOM 1547 O O . THR A 1 198 ? -6.337 -17.646 19.759 1.00 76.69 198 THR A O 1
ATOM 1550 N N . ALA A 1 199 ? -5.516 -16.650 21.587 1.00 79.69 199 ALA A N 1
ATOM 1551 C CA . ALA A 1 199 ? -4.211 -17.308 21.476 1.00 79.69 199 ALA A CA 1
ATOM 1552 C C . ALA A 1 199 ? -4.330 -18.849 21.503 1.00 79.69 199 ALA A C 1
ATOM 1554 O O . ALA A 1 199 ? -3.581 -19.546 20.816 1.00 79.69 199 ALA A O 1
ATOM 1555 N N . ALA A 1 200 ? -5.308 -19.386 22.242 1.00 81.00 200 ALA A N 1
ATOM 1556 C CA . ALA A 1 200 ? -5.586 -20.818 22.292 1.00 81.00 200 ALA A CA 1
ATOM 1557 C C . ALA A 1 200 ? -6.117 -21.358 20.953 1.00 81.00 200 ALA A C 1
ATOM 1559 O O . ALA A 1 200 ? -5.706 -22.438 20.528 1.00 81.00 200 ALA A O 1
ATOM 1560 N N . ASP A 1 201 ? -6.977 -20.607 20.263 1.00 80.56 201 ASP A N 1
ATOM 1561 C CA . ASP A 1 201 ? -7.488 -20.992 18.941 1.00 80.56 201 ASP A CA 1
ATOM 1562 C C . ASP A 1 201 ? -6.394 -20.930 17.877 1.00 80.56 201 ASP A C 1
ATOM 1564 O O . ASP A 1 201 ? -6.288 -21.823 17.039 1.00 80.56 201 ASP A O 1
ATOM 1568 N N . ARG A 1 202 ? -5.521 -19.919 17.957 1.00 73.88 202 ARG A N 1
ATOM 1569 C CA . ARG A 1 202 ? -4.347 -19.800 17.082 1.00 73.88 202 ARG A CA 1
ATOM 1570 C C . ARG A 1 202 ? -3.391 -20.981 17.251 1.00 73.88 202 ARG A C 1
ATOM 1572 O O . ARG A 1 202 ? -2.938 -21.540 16.258 1.00 73.88 202 ARG A O 1
ATOM 1579 N N . ARG A 1 203 ? -3.140 -21.420 18.490 1.00 76.12 203 ARG A N 1
ATOM 1580 C CA . ARG A 1 203 ? -2.275 -22.579 18.782 1.00 76.12 203 ARG A CA 1
ATOM 1581 C C . ARG A 1 203 ? -2.767 -23.872 18.123 1.00 76.12 203 ARG A C 1
ATOM 1583 O O . ARG A 1 203 ? -1.944 -24.692 17.729 1.00 76.12 203 ARG A O 1
ATOM 1590 N N . LYS A 1 204 ? -4.083 -24.070 18.011 1.00 77.31 204 LYS A N 1
ATOM 1591 C CA . LYS A 1 204 ? -4.667 -25.286 17.416 1.00 77.31 204 LYS A CA 1
ATOM 1592 C C . LYS A 1 204 ? -4.418 -25.398 15.909 1.00 77.31 204 LYS A C 1
ATOM 1594 O O . LYS A 1 204 ? -4.460 -26.503 15.400 1.00 77.31 204 LYS A O 1
ATOM 1599 N N . LEU A 1 205 ? -4.144 -24.288 15.218 1.00 64.38 205 LEU A N 1
ATOM 1600 C CA . LEU A 1 205 ? -3.914 -24.250 13.765 1.00 64.38 205 LEU A CA 1
ATOM 1601 C C . LEU A 1 205 ? -2.472 -24.596 13.358 1.00 64.38 205 LEU A C 1
ATOM 1603 O O . LEU A 1 205 ? -2.188 -24.703 12.172 1.00 64.38 205 LEU A O 1
ATOM 1607 N N . ILE A 1 206 ? -1.566 -24.721 14.331 1.00 59.69 206 ILE A N 1
ATOM 1608 C CA . ILE A 1 206 ? -0.143 -25.038 14.119 1.00 59.69 206 ILE A CA 1
ATOM 1609 C C . ILE A 1 206 ? 0.116 -26.548 14.319 1.00 59.69 206 ILE A C 1
ATOM 1611 O O . ILE A 1 206 ? 1.222 -27.023 14.075 1.00 59.69 206 ILE A O 1
ATOM 1615 N N . ARG A 1 207 ? -0.886 -27.302 14.790 1.00 44.75 207 ARG A N 1
ATOM 1616 C CA . ARG A 1 207 ? -0.801 -28.746 15.037 1.00 44.75 207 ARG A CA 1
ATOM 1617 C C . ARG A 1 207 ? -1.469 -29.552 13.940 1.00 44.75 207 ARG A C 1
ATOM 1619 O O . ARG A 1 207 ? -2.531 -29.101 13.464 1.00 44.75 207 ARG A O 1
#

pLDDT: mean 80.69, std 17.3, range [33.22, 98.06]